Protein AF-A0A482XKY0-F1 (afdb_monomer_lite)

Organism: Laodelphax striatellus (NCBI:txid195883)

Structure (mmCIF, N/CA/C/O backbone):
data_AF-A0A482XKY0-F1
#
_entry.id   AF-A0A482XKY0-F1
#
loop_
_atom_site.group_PDB
_atom_site.id
_atom_site.type_symbol
_atom_site.label_atom_id
_atom_site.label_alt_id
_atom_site.label_comp_id
_atom_site.label_asym_id
_atom_site.label_entity_id
_atom_site.label_seq_id
_atom_site.pdbx_PDB_ins_code
_atom_site.Cartn_x
_atom_site.Cartn_y
_atom_site.Cartn_z
_atom_site.occupancy
_atom_site.B_iso_or_equiv
_atom_site.auth_seq_id
_atom_site.auth_comp_id
_atom_site.auth_asym_id
_atom_site.auth_atom_id
_atom_site.pdbx_PDB_model_num
ATOM 1 N N . MET A 1 1 ? 32.741 45.354 54.053 1.00 36.16 1 MET A N 1
ATOM 2 C CA . MET A 1 1 ? 33.625 44.926 52.949 1.00 36.16 1 MET A CA 1
ATOM 3 C C . MET A 1 1 ? 32.928 43.804 52.200 1.00 36.16 1 MET A C 1
ATOM 5 O O . MET A 1 1 ? 32.565 42.808 52.807 1.00 36.16 1 MET A O 1
ATOM 9 N N . THR A 1 2 ? 32.626 44.046 50.930 1.00 40.84 2 THR A N 1
ATOM 10 C CA . THR A 1 2 ? 32.004 43.121 49.973 1.00 40.84 2 THR A CA 1
ATOM 11 C C . THR A 1 2 ? 32.995 42.042 49.537 1.00 40.84 2 THR A C 1
ATOM 13 O O . THR A 1 2 ? 34.179 42.343 49.490 1.00 40.84 2 THR A O 1
ATOM 16 N N . LEU A 1 3 ? 32.517 40.832 49.207 1.00 33.84 3 LEU A N 1
ATOM 17 C CA . LEU A 1 3 ? 33.072 39.835 48.259 1.00 33.84 3 LEU A CA 1
ATOM 18 C C . LEU A 1 3 ? 32.292 38.520 48.463 1.00 33.84 3 LEU A C 1
ATOM 20 O O . LEU A 1 3 ? 32.048 38.133 49.595 1.00 33.84 3 LEU A O 1
ATOM 24 N N . SER A 1 4 ? 31.937 37.696 47.487 1.00 33.69 4 SER A N 1
ATOM 25 C CA . SER A 1 4 ? 31.664 37.809 46.055 1.00 33.69 4 SER A CA 1
ATOM 26 C C . SER A 1 4 ? 31.072 36.434 45.712 1.00 33.69 4 SER A C 1
ATOM 28 O O . SER A 1 4 ? 31.709 35.412 45.975 1.00 33.69 4 SER A O 1
ATOM 30 N N . ALA A 1 5 ? 29.836 36.372 45.214 1.00 41.84 5 ALA A N 1
ATOM 31 C CA . ALA A 1 5 ? 29.208 35.111 44.825 1.00 41.84 5 ALA A CA 1
ATOM 32 C C . ALA A 1 5 ? 29.815 34.619 43.501 1.00 41.84 5 ALA A C 1
ATOM 34 O O . ALA A 1 5 ? 29.628 35.229 42.448 1.00 41.84 5 ALA A O 1
ATOM 35 N N . ASN A 1 6 ? 30.541 33.503 43.558 1.00 43.78 6 ASN A N 1
ATOM 36 C CA . ASN A 1 6 ? 31.179 32.876 42.404 1.00 43.78 6 ASN A CA 1
ATOM 37 C C . ASN A 1 6 ? 30.146 32.074 41.587 1.00 43.78 6 ASN A C 1
ATOM 39 O O . ASN A 1 6 ? 29.979 30.866 41.752 1.00 43.78 6 ASN A O 1
ATOM 43 N N . ASN A 1 7 ? 29.430 32.758 40.693 1.00 49.19 7 ASN A N 1
ATOM 44 C CA . ASN A 1 7 ? 28.608 32.125 39.664 1.00 49.19 7 ASN A CA 1
ATOM 45 C C . ASN A 1 7 ? 29.503 31.648 38.512 1.00 49.19 7 ASN A C 1
ATOM 47 O O . ASN A 1 7 ? 29.725 32.375 37.543 1.00 49.19 7 ASN A O 1
ATOM 51 N N . ASN A 1 8 ? 29.969 30.399 38.576 1.00 53.00 8 ASN A N 1
ATOM 52 C CA . ASN A 1 8 ? 30.581 29.713 37.434 1.00 53.00 8 ASN A CA 1
ATOM 53 C C . ASN A 1 8 ? 29.508 29.326 36.401 1.00 53.00 8 ASN A C 1
ATOM 55 O O . ASN A 1 8 ? 29.212 28.156 36.164 1.00 53.00 8 ASN A O 1
ATOM 59 N N . GLY A 1 9 ? 28.904 30.336 35.776 1.00 49.84 9 GLY A N 1
ATOM 60 C CA . GLY A 1 9 ? 28.129 30.170 34.559 1.00 49.84 9 GLY A CA 1
ATOM 61 C C . GLY A 1 9 ? 29.090 29.943 33.400 1.00 49.84 9 GLY A C 1
ATOM 62 O O . GLY A 1 9 ? 29.890 30.818 33.077 1.00 49.84 9 GLY A O 1
ATOM 63 N N . ILE A 1 10 ? 29.025 28.774 32.764 1.00 55.25 10 ILE A N 1
ATOM 64 C CA . ILE A 1 10 ? 29.758 28.484 31.526 1.00 55.25 10 ILE A CA 1
ATOM 65 C C . ILE A 1 10 ? 29.325 29.523 30.482 1.00 55.25 10 ILE A C 1
ATOM 67 O O . ILE A 1 10 ? 28.236 29.446 29.910 1.00 55.25 10 ILE A O 1
ATOM 71 N N . THR A 1 11 ? 30.152 30.545 30.264 1.00 64.12 11 THR A N 1
ATOM 72 C CA . THR A 1 11 ? 29.823 31.640 29.353 1.00 64.12 11 THR A CA 1
ATOM 73 C C . THR A 1 11 ? 29.939 31.155 27.910 1.00 64.12 11 THR A C 1
ATOM 75 O O . THR A 1 11 ? 31.006 30.822 27.394 1.00 64.12 11 THR A O 1
ATOM 78 N N . PHE A 1 12 ? 28.800 31.095 27.222 1.00 67.44 12 PHE A N 1
ATOM 79 C CA . PHE A 1 12 ? 28.745 30.710 25.818 1.00 67.44 12 PHE A CA 1
ATOM 80 C C . PHE A 1 12 ? 29.335 31.819 24.937 1.00 67.44 12 PHE A C 1
ATOM 82 O O . PHE A 1 12 ? 28.688 32.832 24.650 1.00 67.44 12 PHE A O 1
ATOM 89 N N . ASN A 1 13 ? 30.578 31.637 24.487 1.00 82.38 13 ASN A N 1
ATOM 90 C CA . ASN A 1 13 ? 31.255 32.613 23.639 1.00 82.38 13 ASN A CA 1
ATOM 91 C C . ASN A 1 13 ? 30.683 32.593 22.206 1.00 82.38 13 ASN A C 1
ATOM 93 O O . ASN A 1 13 ? 31.153 31.878 21.316 1.00 82.38 13 ASN A O 1
ATOM 97 N N . LYS A 1 14 ? 29.665 33.431 21.975 1.00 83.38 14 LYS A N 1
ATOM 98 C CA . LYS A 1 14 ? 28.969 33.591 20.685 1.00 83.38 14 LYS A CA 1
ATOM 99 C C . LYS A 1 14 ? 29.917 33.926 19.527 1.00 83.38 14 LYS A C 1
ATOM 101 O O . LYS A 1 14 ? 29.652 33.518 18.397 1.00 83.38 14 LYS A O 1
ATOM 106 N N . LYS A 1 15 ? 31.015 34.651 19.784 1.00 85.56 15 LYS A N 1
ATOM 107 C CA . LYS A 1 15 ? 32.005 35.012 18.752 1.00 85.56 15 LYS A CA 1
ATOM 108 C C . LYS A 1 15 ? 32.776 33.777 18.286 1.00 85.56 15 LYS A C 1
ATOM 110 O O . LYS A 1 15 ? 32.901 33.560 17.083 1.00 85.56 15 LYS A O 1
ATOM 115 N N . LYS A 1 16 ? 33.205 32.928 19.227 1.00 87.81 16 LYS A N 1
ATOM 116 C CA . LYS A 1 16 ? 33.882 31.658 18.923 1.00 87.81 16 LYS A CA 1
ATOM 117 C C . LYS A 1 16 ? 32.973 30.716 18.128 1.00 87.81 16 LYS A C 1
ATOM 119 O O . LYS A 1 16 ? 33.407 30.172 17.119 1.00 87.81 16 LYS A O 1
ATOM 124 N N . LEU A 1 17 ? 31.698 30.600 18.511 1.00 86.94 17 LEU A N 1
ATOM 125 C CA . LEU A 1 17 ? 30.722 29.792 17.770 1.00 86.94 17 LEU A CA 1
ATOM 126 C C . LEU A 1 17 ? 30.516 30.302 16.340 1.00 86.94 17 LEU A C 1
ATOM 128 O O . LEU A 1 17 ? 30.528 29.513 15.401 1.00 86.94 17 LEU A O 1
ATOM 132 N N . ARG A 1 18 ? 30.335 31.617 16.159 1.00 89.31 18 ARG A N 1
ATOM 133 C CA . ARG A 1 18 ? 30.177 32.204 14.821 1.00 89.31 18 ARG A CA 1
ATOM 134 C C . ARG A 1 18 ? 31.390 31.922 13.946 1.00 89.31 18 ARG A C 1
ATOM 136 O O . ARG A 1 18 ? 31.210 31.580 12.782 1.00 89.31 18 ARG A O 1
ATOM 143 N N . LYS A 1 19 ? 32.600 32.004 14.505 1.00 93.50 19 LYS A N 1
ATOM 144 C CA . LYS A 1 19 ? 33.834 31.676 13.785 1.00 93.50 19 LYS A CA 1
ATOM 145 C C . LYS A 1 19 ? 33.830 30.217 13.306 1.00 93.50 19 LYS A C 1
ATOM 147 O O . LYS A 1 19 ? 33.946 29.989 12.107 1.00 93.50 19 LYS A O 1
ATOM 152 N N . ILE A 1 20 ? 33.533 29.268 14.198 1.00 92.50 20 ILE A N 1
ATOM 153 C CA . ILE A 1 20 ? 33.424 27.830 13.875 1.00 92.50 20 ILE A CA 1
ATOM 154 C C . ILE A 1 20 ? 32.337 27.562 12.820 1.00 92.50 20 ILE A C 1
ATOM 156 O O . ILE A 1 20 ? 32.537 26.791 11.881 1.00 92.50 20 ILE A O 1
ATOM 160 N N . LEU A 1 21 ? 31.175 28.210 12.938 1.00 93.00 21 LEU A N 1
ATOM 161 C CA . LEU A 1 21 ? 30.076 28.041 11.984 1.00 93.00 21 LEU A CA 1
ATOM 162 C C . LEU A 1 21 ? 30.439 28.592 10.596 1.00 93.00 21 LEU A C 1
ATOM 164 O O . LEU A 1 21 ? 30.074 28.015 9.579 1.00 93.00 21 LEU A O 1
ATOM 168 N N . THR A 1 22 ? 31.195 29.689 10.547 1.00 93.81 22 THR A N 1
ATOM 169 C CA . THR A 1 22 ? 31.645 30.289 9.283 1.00 93.81 22 THR A CA 1
ATOM 170 C C . THR A 1 22 ? 32.724 29.433 8.618 1.00 93.81 22 THR A C 1
ATOM 172 O O . THR A 1 22 ? 32.699 29.241 7.404 1.00 93.81 22 THR A O 1
ATOM 175 N N . GLU A 1 23 ? 33.653 28.887 9.405 1.00 93.44 23 GLU A N 1
ATOM 176 C CA . GLU A 1 23 ? 34.697 27.970 8.934 1.00 93.44 23 GLU A CA 1
ATOM 177 C C . GLU A 1 23 ? 34.096 26.662 8.400 1.00 93.44 23 GLU A C 1
ATOM 179 O O . GLU A 1 23 ? 34.414 26.247 7.286 1.00 93.44 23 GLU A O 1
ATOM 184 N N . SER A 1 24 ? 33.153 26.063 9.132 1.00 90.88 24 SER A N 1
ATOM 185 C CA . SER A 1 24 ? 32.437 24.860 8.681 1.00 90.88 24 SER A CA 1
ATOM 186 C C . SER A 1 24 ? 31.575 25.113 7.441 1.00 90.88 24 SER A C 1
ATOM 188 O O . SER A 1 24 ? 31.589 24.300 6.519 1.00 90.88 24 SER A O 1
ATOM 190 N N . TYR A 1 25 ? 30.887 26.255 7.351 1.00 93.12 25 TYR A N 1
ATOM 191 C CA . TYR A 1 25 ? 30.120 26.622 6.156 1.00 93.12 25 TYR A CA 1
ATOM 192 C C . TYR A 1 25 ? 31.010 26.788 4.917 1.00 93.12 25 TYR A C 1
ATOM 194 O O . TYR A 1 25 ? 30.668 26.310 3.833 1.00 93.12 25 TYR A O 1
ATOM 202 N N . ARG A 1 26 ? 32.180 27.420 5.078 1.00 91.06 26 ARG A N 1
ATOM 203 C CA . ARG A 1 26 ? 33.183 27.541 4.009 1.00 91.06 26 ARG A CA 1
ATOM 204 C C . ARG A 1 26 ? 33.703 26.178 3.562 1.00 91.06 26 ARG A C 1
ATOM 206 O O . ARG A 1 26 ? 33.821 25.945 2.363 1.00 91.06 26 ARG A O 1
ATOM 213 N N . PHE A 1 27 ? 33.972 25.280 4.506 1.00 91.75 27 PHE A N 1
ATOM 214 C CA . PHE A 1 27 ? 34.412 23.918 4.215 1.00 91.75 27 PHE A CA 1
ATOM 215 C C . PHE A 1 27 ? 33.363 23.127 3.420 1.00 91.75 27 PHE A C 1
ATOM 217 O O . PHE A 1 27 ? 33.687 22.569 2.374 1.00 91.75 27 PHE A O 1
ATOM 224 N N . VAL A 1 28 ? 32.098 23.141 3.855 1.00 86.88 28 VAL A N 1
ATOM 225 C CA . VAL A 1 28 ? 31.000 22.446 3.159 1.00 86.88 28 VAL A CA 1
ATOM 226 C C . VAL A 1 28 ? 30.739 23.046 1.775 1.00 86.88 28 VAL A C 1
ATOM 228 O O . VAL A 1 28 ? 30.608 22.297 0.814 1.00 86.88 28 VAL A O 1
ATOM 231 N N . SER A 1 29 ? 30.747 24.376 1.641 1.00 81.81 29 SER A N 1
ATOM 232 C CA . SER A 1 29 ? 30.582 25.041 0.336 1.00 81.81 29 SER A CA 1
ATOM 233 C C . SER A 1 29 ? 31.716 24.706 -0.636 1.00 81.81 29 SER A C 1
ATOM 235 O O . SER A 1 29 ? 31.503 24.625 -1.841 1.00 81.81 29 SER A O 1
ATOM 237 N N . ASN A 1 30 ? 32.942 24.525 -0.136 1.00 83.94 30 ASN A N 1
ATOM 238 C CA . ASN A 1 30 ? 34.053 24.069 -0.966 1.00 83.94 30 ASN A CA 1
ATOM 239 C C . ASN A 1 30 ? 33.900 22.590 -1.338 1.00 83.94 30 ASN A C 1
ATOM 241 O O . ASN A 1 30 ? 34.118 22.251 -2.494 1.00 83.94 30 ASN A O 1
ATOM 245 N N . LEU A 1 31 ? 33.468 21.728 -0.412 1.00 83.50 31 LEU A N 1
ATOM 246 C CA . LEU A 1 31 ? 33.152 20.328 -0.714 1.00 83.50 31 LEU A CA 1
ATOM 247 C C . LEU A 1 31 ? 32.068 20.200 -1.783 1.00 83.50 31 LEU A C 1
ATOM 249 O O . LEU A 1 31 ? 32.214 19.381 -2.676 1.00 83.50 31 LEU A O 1
ATOM 253 N N . GLU A 1 32 ? 31.030 21.031 -1.747 1.00 74.19 32 GLU A N 1
ATOM 254 C CA . GLU A 1 32 ? 29.959 21.045 -2.749 1.00 74.19 32 GLU A CA 1
ATOM 255 C C . GLU A 1 32 ? 30.468 21.365 -4.166 1.00 74.19 32 GLU A C 1
ATOM 257 O O . GLU A 1 32 ? 29.912 20.878 -5.142 1.00 74.19 32 GLU A O 1
ATOM 262 N N . LYS A 1 33 ? 31.581 22.101 -4.300 1.00 75.31 33 LYS A N 1
ATOM 263 C CA . LYS A 1 33 ? 32.229 22.346 -5.602 1.00 75.31 33 LYS A CA 1
ATOM 264 C C . LYS A 1 33 ? 32.991 21.132 -6.137 1.00 75.31 33 LYS A C 1
ATOM 266 O O . LYS A 1 33 ? 33.122 20.987 -7.347 1.00 75.31 33 LYS A O 1
ATOM 271 N N . TYR A 1 34 ? 33.528 20.289 -5.254 1.00 77.62 34 TYR A N 1
ATOM 272 C CA . TYR A 1 34 ? 34.274 19.080 -5.634 1.00 77.62 34 TYR A CA 1
ATOM 273 C C . TYR A 1 34 ? 33.374 17.839 -5.703 1.00 77.62 34 TYR A C 1
ATOM 275 O O . TYR A 1 34 ? 33.640 16.904 -6.458 1.00 77.62 34 TYR A O 1
ATOM 283 N N . CYS A 1 35 ? 32.283 17.837 -4.944 1.00 73.44 35 CYS A N 1
ATOM 284 C CA . CYS A 1 35 ? 31.227 16.848 -4.996 1.00 73.44 35 CYS A CA 1
ATOM 285 C C . CYS A 1 35 ? 30.172 17.314 -5.998 1.00 73.44 35 CYS A C 1
ATOM 287 O O . CYS A 1 35 ? 29.208 17.975 -5.628 1.00 73.44 35 CYS A O 1
ATOM 289 N N . ASN A 1 36 ? 30.322 16.919 -7.265 1.00 66.75 36 ASN A N 1
ATOM 290 C CA . ASN A 1 36 ? 29.227 16.994 -8.230 1.00 66.75 36 ASN A CA 1
ATOM 291 C C . ASN A 1 36 ? 28.117 16.038 -7.781 1.00 66.75 36 ASN A C 1
ATOM 293 O O . ASN A 1 36 ? 28.071 14.876 -8.194 1.00 66.75 36 ASN A O 1
ATOM 297 N N . PHE A 1 37 ? 27.243 16.510 -6.892 1.00 61.47 37 PHE A N 1
ATOM 298 C CA . PHE A 1 37 ? 26.006 15.818 -6.589 1.00 61.47 37 PHE A CA 1
ATOM 299 C C . PHE A 1 37 ? 25.232 15.736 -7.902 1.00 61.47 37 PHE A C 1
ATOM 301 O O . PHE A 1 37 ? 24.967 16.777 -8.504 1.00 61.47 37 PHE A O 1
ATOM 308 N N . PRO A 1 38 ? 24.917 14.531 -8.404 1.00 58.41 38 PRO A N 1
ATOM 309 C CA . PRO A 1 38 ? 24.092 14.423 -9.586 1.00 58.41 38 PRO A CA 1
ATOM 310 C C . PRO A 1 38 ? 22.778 15.119 -9.258 1.00 58.41 38 PRO A C 1
ATOM 312 O O . PRO A 1 38 ? 22.065 14.701 -8.339 1.00 58.41 38 PRO A O 1
ATOM 315 N N . ASP A 1 39 ? 22.507 16.203 -9.985 1.00 54.34 39 ASP A N 1
ATOM 316 C CA . ASP A 1 39 ? 21.227 16.889 -9.948 1.00 54.34 39 ASP A CA 1
ATOM 317 C C . ASP A 1 39 ? 20.160 15.804 -10.020 1.00 54.34 39 ASP A C 1
ATOM 319 O O . ASP A 1 39 ? 20.278 14.886 -10.839 1.00 54.34 39 ASP A O 1
ATOM 323 N N . GLN A 1 40 ? 19.184 15.821 -9.110 1.00 50.59 40 GLN A N 1
ATOM 324 C CA . GLN A 1 40 ? 18.130 14.815 -9.121 1.00 50.59 40 GLN A CA 1
ATOM 325 C C . GLN A 1 40 ? 17.377 14.939 -10.444 1.00 50.59 40 GLN A C 1
ATOM 327 O O . GLN A 1 40 ? 16.421 15.704 -10.568 1.00 50.59 40 GLN A O 1
ATOM 332 N N . VAL A 1 41 ? 17.826 14.169 -11.435 1.00 41.72 41 VAL A N 1
ATOM 333 C CA . VAL A 1 41 ? 17.189 13.993 -12.726 1.00 41.72 41 VAL A CA 1
ATOM 334 C C . VAL A 1 41 ? 15.833 13.393 -12.411 1.00 41.72 41 VAL A C 1
ATOM 336 O O 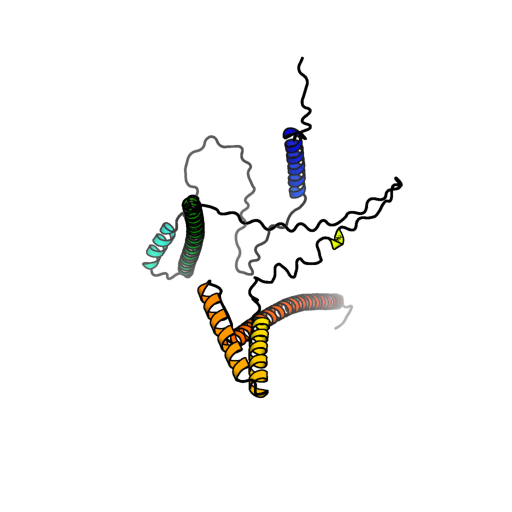. VAL A 1 41 ? 15.699 12.192 -12.159 1.00 41.72 41 VAL A O 1
ATOM 339 N N . GLN A 1 42 ? 14.815 14.250 -12.384 1.00 39.00 42 GLN A N 1
ATOM 340 C CA . GLN A 1 42 ? 13.439 13.812 -12.510 1.00 39.00 42 GLN A CA 1
ATOM 341 C C . GLN A 1 42 ? 13.379 13.031 -13.816 1.00 39.00 42 GLN A C 1
ATOM 343 O O . GLN A 1 42 ? 13.533 13.571 -14.907 1.00 39.00 42 GLN A O 1
ATOM 348 N N . THR A 1 43 ? 13.298 11.716 -13.669 1.00 35.47 43 THR A N 1
ATOM 349 C CA . THR A 1 43 ? 13.314 10.769 -14.767 1.00 35.47 43 THR A CA 1
ATOM 350 C C . THR A 1 43 ? 11.993 10.913 -15.510 1.00 35.47 43 THR A C 1
ATOM 352 O O . THR A 1 43 ? 10.973 10.392 -15.062 1.00 35.47 43 THR A O 1
ATOM 355 N N . GLU A 1 44 ? 11.997 11.627 -16.630 1.00 36.16 44 GLU A N 1
ATOM 356 C CA . GLU A 1 44 ? 10.930 11.530 -17.620 1.00 36.16 44 GLU A CA 1
ATOM 357 C C . GLU A 1 44 ? 11.394 10.597 -18.742 1.00 36.16 44 GLU A C 1
ATOM 359 O O . GLU A 1 44 ? 12.486 10.724 -19.293 1.00 36.16 44 GLU A O 1
ATOM 364 N N . VAL A 1 45 ? 10.569 9.586 -19.003 1.00 30.22 45 VAL A N 1
ATOM 365 C CA . VAL A 1 45 ? 10.745 8.594 -20.059 1.00 30.22 45 VAL A CA 1
ATOM 366 C C . VAL A 1 45 ? 10.003 9.095 -21.298 1.00 30.22 45 VAL A C 1
ATOM 368 O O . VAL A 1 45 ? 8.781 9.197 -21.227 1.00 30.22 45 VAL A O 1
ATOM 371 N N . SER A 1 46 ? 10.778 9.312 -22.374 1.00 31.91 46 SER A N 1
ATOM 372 C CA . SER A 1 46 ? 10.482 9.159 -23.820 1.00 31.91 46 SER A CA 1
ATOM 373 C C . SER A 1 46 ? 9.351 9.994 -24.440 1.00 31.91 46 SER A C 1
ATOM 375 O O . SER A 1 46 ? 8.301 10.173 -23.841 1.00 31.91 46 SER A O 1
ATOM 377 N N . ASP A 1 47 ? 9.397 10.440 -25.691 1.00 37.59 47 ASP A N 1
ATOM 378 C CA . ASP A 1 47 ? 10.403 10.637 -26.749 1.00 37.59 47 ASP A CA 1
ATOM 379 C C . ASP A 1 47 ? 9.707 11.587 -27.757 1.00 37.59 47 ASP A C 1
ATOM 381 O O . ASP A 1 47 ? 8.480 11.710 -27.714 1.00 37.59 47 ASP A O 1
ATOM 385 N N . ASP A 1 48 ? 10.485 12.221 -28.634 1.00 30.94 48 ASP A N 1
ATOM 386 C CA . ASP A 1 48 ? 10.107 12.800 -29.942 1.00 30.94 48 ASP A CA 1
ATOM 387 C C . ASP A 1 48 ? 10.484 14.281 -30.147 1.00 30.94 48 ASP A C 1
ATOM 389 O O . ASP A 1 48 ? 9.780 15.219 -29.776 1.00 30.94 48 ASP A O 1
ATOM 393 N N . GLU A 1 49 ? 11.604 14.401 -30.868 1.00 33.19 49 GLU A N 1
ATOM 394 C CA . GLU A 1 49 ? 11.977 15.442 -31.836 1.00 33.19 49 GLU A CA 1
ATOM 395 C C . GLU A 1 49 ? 12.629 16.744 -31.333 1.00 33.19 49 GLU A C 1
ATOM 397 O O . GLU A 1 49 ? 11.987 17.714 -30.950 1.00 33.19 49 GLU A O 1
ATOM 402 N N . ARG A 1 50 ? 13.972 16.709 -31.379 1.00 40.25 50 ARG A N 1
ATOM 403 C CA . ARG A 1 50 ? 14.854 17.510 -32.261 1.00 40.25 50 ARG A CA 1
ATOM 404 C C . ARG A 1 50 ? 14.587 19.032 -32.348 1.00 40.25 50 ARG A C 1
ATOM 406 O O . ARG A 1 50 ? 13.521 19.458 -32.759 1.00 40.25 50 ARG A O 1
ATOM 413 N N . GLU A 1 51 ? 15.678 19.781 -32.114 1.00 35.12 51 GLU A N 1
ATOM 414 C CA . GLU A 1 51 ? 15.886 21.247 -32.222 1.00 35.12 51 GLU A CA 1
ATOM 415 C C . GLU A 1 51 ? 15.391 22.059 -31.006 1.00 35.12 51 GLU A C 1
ATOM 417 O O . GLU A 1 51 ? 14.247 21.973 -30.600 1.00 35.12 51 GLU A O 1
ATOM 422 N N . GLU A 1 52 ? 16.189 22.842 -30.279 1.00 30.28 52 GLU A N 1
ATOM 423 C CA . GLU A 1 52 ? 17.402 23.585 -30.606 1.00 30.28 52 GLU A CA 1
ATOM 424 C C . GLU A 1 52 ? 18.336 23.644 -29.384 1.00 30.28 52 GLU A C 1
ATOM 426 O O . GLU A 1 52 ? 17.912 23.822 -28.239 1.00 30.28 52 GLU A O 1
ATOM 431 N N . ARG A 1 53 ? 19.645 23.572 -29.636 1.00 42.03 53 ARG A N 1
ATOM 432 C CA . ARG A 1 53 ? 20.669 24.022 -28.693 1.00 42.03 53 ARG A CA 1
ATOM 433 C C . ARG A 1 53 ? 20.541 25.538 -28.535 1.00 42.03 53 ARG A C 1
ATOM 435 O O . ARG A 1 53 ? 20.873 26.252 -29.475 1.00 42.03 53 ARG A O 1
ATOM 442 N N . LYS A 1 54 ? 20.185 26.046 -27.352 1.00 31.42 54 LYS A N 1
ATOM 443 C CA . LYS A 1 54 ? 20.595 27.398 -26.942 1.00 31.42 54 LYS A CA 1
ATOM 444 C C . LYS A 1 54 ? 21.163 27.393 -25.531 1.00 31.42 54 LYS A C 1
ATOM 446 O O . LYS A 1 54 ? 20.496 27.095 -24.547 1.00 31.42 54 LYS A O 1
ATOM 451 N N . VAL A 1 55 ? 22.454 27.693 -25.524 1.00 36.44 55 VAL A N 1
ATOM 452 C CA . VAL A 1 55 ? 23.346 28.000 -24.415 1.00 36.44 55 VAL A CA 1
ATOM 453 C C . VAL A 1 55 ? 22.737 29.105 -23.550 1.00 36.44 55 VAL A C 1
ATOM 455 O O . VAL A 1 55 ? 22.387 30.155 -24.078 1.00 36.44 55 VAL A O 1
ATOM 458 N N . HIS A 1 56 ? 22.697 28.917 -22.231 1.00 28.98 56 HIS A N 1
ATOM 459 C CA . HIS A 1 56 ? 22.786 30.046 -21.307 1.00 28.98 56 HIS A CA 1
ATOM 460 C C . HIS A 1 56 ? 23.867 29.770 -20.268 1.00 28.98 56 HIS A C 1
ATOM 462 O O . HIS A 1 56 ? 23.690 29.025 -19.311 1.00 28.98 56 HIS A O 1
ATOM 468 N N . LYS A 1 57 ? 25.014 30.381 -20.561 1.00 32.66 57 LYS A N 1
ATOM 469 C CA . LYS A 1 57 ? 26.115 30.702 -19.665 1.00 32.66 57 LYS A CA 1
ATOM 470 C C . LYS A 1 57 ? 25.577 31.646 -18.583 1.00 32.66 57 LYS A C 1
ATOM 472 O O . LYS A 1 57 ? 24.871 32.599 -18.908 1.00 32.66 57 LYS A O 1
ATOM 477 N N . GLU A 1 58 ? 25.861 31.342 -17.323 1.00 33.81 58 GLU A N 1
ATOM 478 C CA . GLU A 1 58 ? 25.587 32.231 -16.196 1.00 33.81 58 GLU A CA 1
ATOM 479 C C . GLU A 1 58 ? 26.453 33.491 -16.321 1.00 33.81 58 GLU A C 1
ATOM 481 O O . GLU A 1 58 ? 27.677 33.394 -16.413 1.00 33.81 58 GLU A O 1
ATOM 486 N N . GLU A 1 59 ? 25.823 34.666 -16.324 1.00 32.41 59 GLU A N 1
ATOM 487 C CA . GLU A 1 59 ? 26.508 35.944 -16.136 1.00 32.41 59 GLU A CA 1
ATOM 488 C C . GLU A 1 59 ? 26.229 36.469 -14.728 1.00 32.41 59 GLU A C 1
ATOM 490 O O . GLU A 1 59 ? 25.090 36.633 -14.282 1.00 32.41 59 GLU A O 1
ATOM 495 N N . THR A 1 60 ? 27.331 36.675 -14.019 1.00 34.12 60 THR A N 1
ATOM 496 C CA . THR A 1 60 ? 27.443 37.216 -12.673 1.00 34.12 60 THR A CA 1
ATOM 497 C C . THR A 1 60 ? 26.976 38.667 -12.584 1.00 34.12 60 THR A C 1
ATOM 499 O O . THR A 1 60 ? 27.187 39.484 -13.473 1.00 34.12 60 THR A O 1
ATOM 502 N N . LEU A 1 61 ? 26.381 38.976 -11.435 1.00 36.88 61 LEU A N 1
ATOM 503 C CA . LEU A 1 61 ? 25.791 40.247 -11.022 1.00 36.88 61 LEU A CA 1
ATOM 504 C C . LEU A 1 61 ? 26.821 41.384 -10.861 1.00 36.88 61 LEU A C 1
ATOM 506 O O . LEU A 1 61 ? 27.156 41.708 -9.731 1.00 36.88 61 LEU A O 1
ATOM 510 N N . HIS A 1 62 ? 27.289 42.019 -11.935 1.00 38.31 62 HIS A N 1
ATOM 511 C CA . HIS A 1 62 ? 27.975 43.321 -11.857 1.00 38.31 62 HIS A CA 1
ATOM 512 C C . HIS A 1 62 ? 27.701 44.166 -13.107 1.00 38.31 62 HIS A C 1
ATOM 514 O O . HIS A 1 62 ? 28.610 44.427 -13.875 1.00 38.31 62 HIS A O 1
ATOM 520 N N . ASP A 1 63 ? 26.447 44.564 -13.329 1.00 34.66 63 ASP A N 1
ATOM 521 C CA . ASP A 1 63 ? 26.153 45.848 -13.983 1.00 34.66 63 ASP A CA 1
ATOM 522 C C . ASP A 1 63 ? 24.650 46.139 -13.905 1.00 34.66 63 ASP A C 1
ATOM 524 O O . ASP A 1 63 ? 23.821 45.536 -14.588 1.00 34.66 63 ASP A O 1
ATOM 528 N N . LYS A 1 64 ? 24.261 47.026 -12.993 1.00 41.19 64 LYS A N 1
ATOM 529 C CA . LYS A 1 64 ? 22.896 47.553 -12.904 1.00 41.19 64 LYS A CA 1
ATOM 530 C C . LYS A 1 64 ? 22.984 49.057 -12.757 1.00 41.19 64 LYS A C 1
ATOM 532 O O . LYS A 1 64 ? 22.720 49.570 -11.678 1.00 41.19 64 LYS A O 1
ATOM 537 N N . GLN A 1 65 ? 23.335 49.743 -13.834 1.00 42.72 65 GLN A N 1
ATOM 538 C CA . GLN A 1 65 ? 23.045 51.159 -14.014 1.00 42.72 65 GLN A CA 1
ATOM 539 C C . GLN A 1 65 ? 23.046 51.466 -15.519 1.00 42.72 65 GLN A C 1
ATOM 541 O O . GLN A 1 65 ? 24.022 51.227 -16.214 1.00 42.72 65 GLN A O 1
ATOM 546 N N . ASN A 1 66 ? 21.911 51.988 -15.991 1.00 46.66 66 ASN A N 1
ATOM 547 C CA . ASN A 1 66 ? 21.662 52.593 -17.306 1.00 46.66 66 ASN A CA 1
ATOM 548 C C . ASN A 1 66 ? 21.517 51.664 -18.530 1.00 46.66 66 ASN A C 1
ATOM 550 O O . ASN A 1 66 ? 22.487 51.367 -19.219 1.00 46.66 66 ASN A O 1
ATOM 554 N N . LYS A 1 67 ? 20.259 51.318 -18.871 1.00 35.91 67 LYS A N 1
ATOM 555 C CA . LYS A 1 67 ? 19.702 51.285 -20.250 1.00 35.91 67 LYS A CA 1
ATOM 556 C C . LYS A 1 67 ? 18.172 51.049 -20.233 1.00 35.91 67 LYS A C 1
ATOM 558 O O . LYS A 1 67 ? 17.675 50.428 -19.293 1.00 35.91 67 LYS A O 1
ATOM 563 N N . PRO A 1 68 ? 17.420 51.590 -21.214 1.00 35.00 68 PRO A N 1
ATOM 564 C CA . PRO A 1 68 ? 15.976 51.802 -21.120 1.00 35.00 68 PRO A CA 1
ATOM 565 C C . PRO A 1 68 ? 15.127 50.551 -21.398 1.00 35.00 68 PRO A C 1
ATOM 567 O O . PRO A 1 68 ? 15.527 49.620 -22.092 1.00 35.00 68 PRO A O 1
ATOM 570 N N . ILE A 1 69 ? 13.915 50.589 -20.840 1.00 45.75 69 ILE A N 1
ATOM 571 C CA . ILE A 1 69 ? 12.773 49.691 -21.051 1.00 45.75 69 ILE A CA 1
ATOM 572 C C . ILE A 1 69 ? 12.487 49.508 -22.547 1.00 45.75 69 ILE A C 1
ATOM 574 O O . ILE A 1 69 ? 12.066 50.483 -23.150 1.00 45.75 69 ILE A O 1
ATOM 578 N N . VAL A 1 70 ? 12.601 48.285 -23.092 1.00 39.09 70 VAL A N 1
ATOM 579 C CA . VAL A 1 70 ? 11.599 47.663 -23.993 1.00 39.09 70 VAL A CA 1
ATOM 580 C C . VAL A 1 70 ? 11.744 46.123 -23.978 1.00 39.09 70 VAL A C 1
ATOM 582 O O . VAL A 1 70 ? 12.834 45.579 -24.108 1.00 39.09 70 VAL A O 1
ATOM 585 N N . ASP A 1 71 ? 10.610 45.444 -23.792 1.00 45.53 71 ASP A N 1
ATOM 586 C CA . ASP A 1 71 ? 10.280 44.041 -24.104 1.00 45.53 71 ASP A CA 1
ATOM 587 C C . ASP A 1 71 ? 11.247 42.889 -23.763 1.00 45.53 71 ASP A C 1
ATOM 589 O O . ASP A 1 71 ? 11.916 42.295 -24.607 1.00 45.53 71 ASP A O 1
ATOM 593 N N . VAL A 1 72 ? 11.112 42.386 -22.531 1.00 37.31 72 VAL A N 1
ATOM 594 C CA . VAL A 1 72 ? 11.352 40.967 -22.228 1.00 37.31 72 VAL A CA 1
ATOM 595 C C . VAL A 1 72 ? 10.023 40.321 -21.842 1.00 37.31 72 VAL A C 1
ATOM 597 O O . VAL A 1 72 ? 9.632 40.287 -20.678 1.00 37.31 72 VAL A O 1
ATOM 600 N N . LYS A 1 73 ? 9.310 39.833 -22.865 1.00 42.34 73 LYS A N 1
ATOM 601 C CA . LYS A 1 73 ? 8.315 38.742 -22.843 1.00 42.34 73 LYS A CA 1
ATOM 602 C C . LYS A 1 73 ? 7.666 38.488 -21.469 1.00 42.34 73 LYS A C 1
ATOM 604 O O . LYS A 1 73 ? 8.161 37.703 -20.654 1.00 42.34 73 LYS A O 1
ATOM 609 N N . LYS A 1 74 ? 6.485 39.080 -21.246 1.00 46.97 74 LYS A N 1
ATOM 610 C CA . LYS A 1 74 ? 5.573 38.744 -20.136 1.00 46.97 74 LYS A CA 1
ATOM 611 C C . LYS A 1 74 ? 5.362 37.223 -20.059 1.00 46.97 74 LYS A C 1
ATOM 613 O O . LYS A 1 74 ? 4.566 36.640 -20.795 1.00 46.97 74 LYS A O 1
ATOM 618 N N . ARG A 1 75 ? 6.052 36.560 -19.126 1.00 49.75 75 ARG A N 1
ATOM 619 C CA . ARG A 1 75 ? 5.664 35.235 -18.619 1.00 49.75 75 ARG A CA 1
ATOM 620 C C . ARG A 1 75 ? 4.258 35.394 -18.037 1.00 49.75 75 ARG A C 1
ATOM 622 O O . ARG A 1 75 ? 4.129 36.023 -16.998 1.00 49.75 75 ARG A O 1
ATOM 629 N N . LEU A 1 76 ? 3.235 34.880 -18.718 1.00 44.97 76 LEU A N 1
ATOM 630 C CA . LEU A 1 76 ? 1.821 34.974 -18.317 1.00 44.97 76 LEU A CA 1
ATOM 631 C C . LEU A 1 76 ? 1.632 34.610 -16.831 1.00 44.97 76 LEU A C 1
ATOM 633 O O . LEU A 1 76 ? 2.001 33.499 -16.419 1.00 44.97 76 LEU A O 1
ATOM 637 N N . ARG A 1 77 ? 1.094 35.549 -16.044 1.00 60.69 77 ARG A N 1
ATOM 638 C CA . ARG A 1 77 ? 0.884 35.469 -14.591 1.00 60.69 77 ARG A CA 1
ATOM 639 C C . ARG A 1 77 ? -0.617 35.562 -14.309 1.00 60.69 77 ARG A C 1
ATOM 641 O O . ARG A 1 77 ? -1.178 36.640 -14.328 1.00 60.69 77 ARG A O 1
ATOM 648 N N . GLY A 1 78 ? -1.241 34.450 -13.930 1.00 64.31 78 GLY A N 1
ATOM 649 C CA . GLY A 1 78 ? -2.578 34.462 -13.324 1.00 64.31 78 GLY A CA 1
ATOM 650 C C . GLY A 1 78 ? -3.454 33.297 -13.770 1.00 64.31 78 GLY A C 1
ATOM 651 O O . GLY A 1 78 ? -3.435 32.905 -14.935 1.00 64.31 78 GLY A O 1
ATOM 652 N N . LEU A 1 79 ? -4.221 32.735 -12.832 1.00 72.12 79 LEU A N 1
ATOM 653 C CA . LEU A 1 79 ? -5.274 31.753 -13.124 1.00 72.12 79 LEU A CA 1
ATOM 654 C C . LEU A 1 79 ? -6.295 32.335 -14.116 1.00 72.12 79 LEU A C 1
ATOM 656 O O . LEU A 1 79 ? -6.677 31.664 -15.071 1.00 72.12 79 LEU A O 1
ATOM 660 N N . GLU A 1 80 ? -6.658 33.601 -13.920 1.00 77.69 80 GLU A N 1
ATOM 661 C CA . GLU A 1 80 ? -7.622 34.352 -14.730 1.00 77.69 80 GLU A CA 1
ATOM 662 C C . GLU A 1 80 ? -7.156 34.539 -16.177 1.00 77.69 80 GLU A C 1
ATOM 664 O O . GLU A 1 80 ? -7.928 34.313 -17.104 1.00 77.69 80 GLU A O 1
ATOM 669 N N . GLU A 1 81 ? -5.871 34.834 -16.397 1.00 83.38 81 GLU A N 1
ATOM 670 C CA . GLU A 1 81 ? -5.307 34.969 -17.747 1.00 83.38 81 GLU A CA 1
ATOM 671 C C . GLU A 1 81 ? -5.410 33.660 -18.550 1.00 83.38 81 GLU A C 1
ATOM 673 O O . GLU A 1 81 ? -5.670 33.668 -19.754 1.00 83.38 81 GLU A O 1
ATOM 678 N N . ILE A 1 82 ? -5.218 32.511 -17.890 1.00 82.81 82 ILE A N 1
ATOM 679 C CA . ILE A 1 82 ? -5.350 31.190 -18.523 1.00 82.81 82 ILE A CA 1
ATOM 680 C C . ILE A 1 82 ? -6.820 30.893 -18.839 1.00 82.81 82 ILE A C 1
ATOM 682 O O . ILE A 1 82 ? -7.115 30.309 -19.884 1.00 82.81 82 ILE A O 1
ATOM 686 N N . GLU A 1 83 ? -7.744 31.291 -17.963 1.00 84.62 83 GLU A N 1
ATOM 687 C CA . GLU A 1 83 ? -9.180 31.129 -18.193 1.00 84.62 83 GLU A CA 1
ATOM 688 C C . GLU A 1 83 ? -9.690 32.011 -19.332 1.00 84.62 83 GLU A C 1
ATOM 690 O O . GLU A 1 83 ? -10.433 31.514 -20.179 1.00 84.62 83 GLU A O 1
ATOM 695 N N . MET A 1 84 ? -9.253 33.270 -19.410 1.00 85.38 84 MET A N 1
ATOM 696 C CA . MET A 1 84 ? -9.599 34.185 -20.503 1.00 85.38 84 MET A CA 1
ATOM 697 C C . MET A 1 84 ? -9.137 33.636 -21.854 1.00 85.38 84 MET A C 1
ATOM 699 O O . MET A 1 84 ? -9.945 33.473 -22.768 1.00 85.38 84 MET A O 1
ATOM 703 N N . LYS A 1 85 ? -7.881 33.187 -21.944 1.00 85.12 85 LYS A N 1
ATOM 704 C CA . LYS A 1 85 ? -7.352 32.551 -23.162 1.00 85.12 85 LYS A CA 1
ATOM 705 C C . LYS A 1 85 ? -8.101 31.278 -23.539 1.00 85.12 85 LYS A C 1
ATOM 707 O O . LYS A 1 85 ? -8.307 30.991 -24.716 1.00 85.12 85 LYS A O 1
ATOM 712 N N . LEU A 1 86 ? -8.541 30.493 -22.554 1.00 86.06 86 LEU A N 1
ATOM 713 C CA . LEU A 1 86 ? -9.344 29.305 -22.826 1.00 86.06 86 LEU A CA 1
ATOM 714 C C . LEU A 1 86 ? -10.748 29.663 -23.342 1.00 86.06 86 LEU A C 1
ATOM 716 O O . LEU A 1 86 ? -11.273 28.927 -24.181 1.00 86.06 86 LEU A O 1
ATOM 720 N N . LYS A 1 87 ? -11.343 30.767 -22.867 1.00 85.94 87 LYS A N 1
ATOM 721 C CA . LYS A 1 87 ? -12.625 31.297 -23.362 1.00 85.94 87 LYS A CA 1
ATOM 722 C C . LYS A 1 87 ? -12.495 31.794 -24.805 1.00 85.94 87 LYS A C 1
ATOM 724 O O . LYS A 1 87 ? -13.294 31.381 -25.640 1.00 85.94 87 LYS A O 1
ATOM 729 N N . GLU A 1 88 ? -11.442 32.542 -25.126 1.00 85.75 88 GLU A N 1
ATOM 730 C CA . GLU A 1 88 ? -11.141 33.004 -26.493 1.00 85.75 88 GLU A CA 1
ATOM 731 C C . GLU A 1 88 ? -10.982 31.835 -27.483 1.00 85.75 88 GLU A C 1
ATOM 733 O O . GLU A 1 88 ? -11.529 31.846 -28.585 1.00 85.75 88 GLU A O 1
ATOM 738 N N . ILE A 1 89 ? -10.286 30.769 -27.074 1.00 84.06 89 ILE A N 1
ATOM 739 C CA . ILE A 1 89 ? -10.064 29.562 -27.894 1.00 84.06 89 ILE A CA 1
ATOM 740 C C . ILE A 1 89 ? -11.316 28.667 -27.960 1.00 84.06 89 ILE A C 1
ATOM 742 O O . ILE A 1 89 ? -11.416 27.767 -28.798 1.00 84.06 89 ILE A O 1
ATOM 746 N N . LYS A 1 90 ? -12.299 28.857 -27.072 1.00 79.00 90 LYS A N 1
ATOM 747 C CA . LYS A 1 90 ? -13.551 28.089 -27.107 1.00 79.00 90 LYS A CA 1
ATOM 748 C C . LYS A 1 90 ? -14.445 28.513 -28.279 1.00 79.00 90 LYS A C 1
ATOM 750 O O . LYS A 1 90 ? -15.164 27.654 -28.776 1.00 79.00 90 LYS A O 1
ATOM 755 N N . GLY A 1 91 ? -14.350 29.765 -28.737 1.00 73.12 91 GLY A N 1
ATOM 756 C CA . GLY A 1 91 ? -15.129 30.300 -29.864 1.00 73.12 91 GLY A CA 1
ATOM 757 C C . GLY A 1 91 ? -14.530 30.058 -31.256 1.00 73.12 91 GLY A C 1
ATOM 758 O O . GLY A 1 91 ? -15.236 30.184 -32.250 1.00 73.12 91 GLY A O 1
ATOM 759 N N . LYS A 1 92 ? -13.248 29.680 -31.356 1.00 78.81 92 LYS A N 1
ATOM 760 C CA . LYS A 1 92 ? -12.563 29.452 -32.642 1.00 78.81 92 LYS A CA 1
ATOM 761 C C . LYS A 1 92 ? -12.587 27.963 -33.017 1.00 78.81 92 LYS A C 1
ATOM 763 O O . LYS A 1 92 ? -12.234 27.112 -32.196 1.00 78.81 92 LYS A O 1
ATOM 768 N N . LYS A 1 93 ? -12.987 27.628 -34.254 1.00 75.88 93 LYS A N 1
ATOM 769 C CA . LYS A 1 93 ? -12.899 26.253 -34.790 1.00 75.88 93 LYS A CA 1
ATOM 770 C C . LYS A 1 93 ? -11.426 25.911 -35.039 1.00 75.88 93 LYS A C 1
ATOM 772 O O . LYS A 1 93 ? -10.823 26.435 -35.968 1.00 75.88 93 LYS A O 1
ATOM 777 N N . LEU A 1 94 ? -10.854 25.049 -34.200 1.00 79.81 94 LEU A N 1
ATOM 778 C CA . LEU A 1 94 ? -9.452 24.632 -34.300 1.00 79.81 94 LEU A CA 1
ATOM 779 C C . LEU A 1 94 ? -9.328 23.535 -35.360 1.00 79.81 94 LEU A C 1
ATOM 781 O O . LEU A 1 94 ? -9.762 22.409 -35.119 1.00 79.81 94 LEU A O 1
ATOM 785 N N . LYS A 1 95 ? -8.778 23.880 -36.526 1.00 77.69 95 LYS A N 1
ATOM 786 C CA . LYS A 1 95 ? -8.522 22.936 -37.627 1.00 77.69 95 LYS A CA 1
ATOM 787 C C . LYS A 1 95 ? -7.142 22.281 -37.496 1.00 77.69 95 LYS A C 1
ATOM 789 O O . LYS A 1 95 ? -6.991 21.105 -37.813 1.00 77.69 95 LYS A O 1
ATOM 794 N N . ASP A 1 96 ? -6.179 23.003 -36.924 1.00 86.94 96 ASP A N 1
ATOM 795 C CA . ASP A 1 96 ? -4.795 22.550 -36.818 1.00 86.94 96 ASP A CA 1
ATOM 796 C C . ASP A 1 96 ? -4.529 21.722 -35.555 1.00 86.94 96 ASP A C 1
ATOM 798 O O . ASP A 1 96 ? -4.929 22.057 -34.434 1.00 86.94 96 ASP A O 1
ATOM 802 N N . ILE A 1 97 ? -3.748 20.649 -35.717 1.00 84.38 97 ILE A N 1
ATOM 803 C CA . ILE A 1 97 ? -3.326 19.757 -34.623 1.00 84.38 97 ILE A CA 1
ATOM 804 C C . ILE A 1 97 ? -2.553 20.535 -33.540 1.00 84.38 97 ILE A C 1
ATOM 806 O O . ILE A 1 97 ? -2.681 20.242 -32.344 1.00 84.38 97 ILE A O 1
ATOM 810 N N . LYS A 1 98 ? -1.781 21.557 -33.944 1.00 86.19 98 LYS A N 1
ATOM 811 C CA . LYS A 1 98 ? -1.022 22.441 -33.043 1.00 86.19 98 LYS A CA 1
ATOM 812 C C . LYS A 1 98 ? -1.949 23.214 -32.098 1.00 86.19 98 LYS A C 1
ATOM 814 O O . LYS A 1 98 ? -1.699 23.239 -30.891 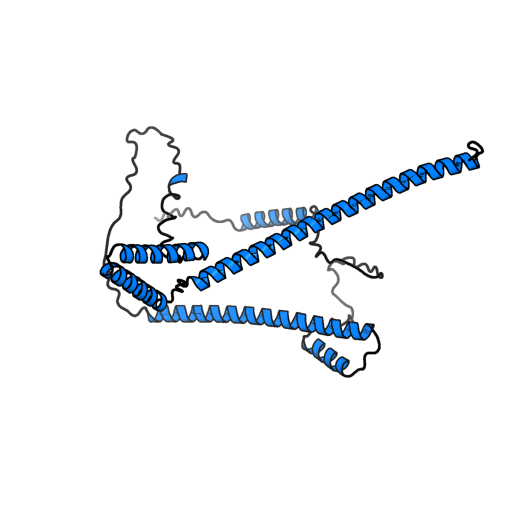1.00 86.19 98 LYS A O 1
ATOM 819 N N . ASP A 1 99 ? -3.065 23.726 -32.601 1.00 83.62 99 ASP A N 1
ATOM 820 C CA . ASP A 1 99 ? -4.043 24.484 -31.818 1.00 83.62 99 ASP A CA 1
ATOM 821 C C . ASP A 1 99 ? -4.831 23.601 -30.847 1.00 83.62 99 ASP A C 1
ATOM 823 O O . ASP A 1 99 ? -5.075 23.966 -29.689 1.00 83.62 99 ASP A O 1
ATOM 827 N N . ILE A 1 100 ? -5.178 22.385 -31.279 1.00 83.69 100 ILE A N 1
ATOM 828 C CA . ILE A 1 100 ? -5.804 21.378 -30.413 1.00 83.69 100 ILE A CA 1
ATOM 829 C C . ILE A 1 100 ? -4.857 21.022 -29.258 1.00 83.69 100 ILE A C 1
ATOM 831 O O . ILE A 1 100 ? -5.285 20.949 -28.098 1.00 83.69 100 ILE A O 1
ATOM 835 N N . ARG A 1 101 ? -3.562 20.835 -29.548 1.00 86.62 101 ARG A N 1
ATOM 836 C CA . ARG A 1 101 ? -2.527 20.566 -28.538 1.00 86.62 101 ARG A CA 1
ATOM 837 C C . ARG A 1 101 ? -2.353 21.758 -27.592 1.00 86.62 101 ARG A C 1
ATOM 839 O O . ARG A 1 101 ? -2.321 21.567 -26.377 1.00 86.62 101 ARG A O 1
ATOM 846 N N . TYR A 1 102 ? -2.342 22.981 -28.116 1.00 86.38 102 TYR A N 1
ATOM 847 C CA . TYR A 1 102 ? -2.255 24.208 -27.324 1.00 86.38 102 TYR A CA 1
ATOM 848 C C . TYR A 1 102 ? -3.435 24.362 -26.350 1.00 86.38 102 TYR A C 1
ATOM 850 O O . TYR A 1 102 ? -3.228 24.572 -25.151 1.00 86.38 102 TYR A O 1
ATOM 858 N N . LYS A 1 103 ? -4.675 24.134 -26.809 1.00 86.81 103 LYS A N 1
ATOM 859 C CA . LYS A 1 103 ? -5.875 24.125 -25.951 1.00 86.81 103 LYS A CA 1
ATOM 860 C C . LYS A 1 103 ? -5.793 23.058 -24.859 1.00 86.81 103 LYS A C 1
ATOM 862 O O . LYS A 1 103 ? -6.159 23.326 -23.713 1.00 86.81 103 LYS A O 1
ATOM 867 N N . LYS A 1 104 ? -5.318 21.849 -25.188 1.00 87.88 104 LYS A N 1
ATOM 868 C CA . LYS A 1 104 ? -5.106 20.776 -24.199 1.00 87.88 104 LYS A CA 1
ATOM 869 C C . LYS A 1 104 ? -4.077 21.198 -23.143 1.00 87.88 104 LYS A C 1
ATOM 871 O O . LYS A 1 104 ? -4.358 21.051 -21.956 1.00 87.88 104 LYS A O 1
ATOM 876 N N . ASN A 1 105 ? -2.965 21.810 -23.548 1.00 87.12 105 ASN A N 1
ATOM 877 C CA . ASN A 1 105 ? -1.916 22.294 -22.642 1.00 87.12 105 ASN A CA 1
ATOM 878 C C . ASN A 1 105 ? -2.384 23.444 -21.731 1.00 87.12 105 ASN A C 1
ATOM 880 O O . ASN A 1 105 ? -2.050 23.485 -20.547 1.00 87.12 105 ASN A O 1
ATOM 884 N N . LEU A 1 106 ? -3.209 24.360 -22.241 1.00 86.94 106 LEU A N 1
ATOM 885 C CA . LEU A 1 106 ? -3.841 25.404 -21.426 1.00 86.94 106 LEU A CA 1
ATOM 886 C C . LEU A 1 106 ? -4.786 24.809 -20.374 1.00 86.94 106 LEU A C 1
ATOM 888 O O . LEU A 1 106 ? -4.733 25.200 -19.208 1.00 86.94 106 LEU A O 1
ATOM 892 N N . LYS A 1 107 ? -5.601 23.811 -20.749 1.00 88.06 107 LYS A N 1
ATOM 893 C CA . LYS A 1 107 ? -6.491 23.105 -19.810 1.00 88.06 107 LYS A CA 1
ATOM 894 C C . LYS A 1 107 ? -5.719 22.356 -18.725 1.00 88.06 107 LYS A C 1
ATOM 896 O O . LYS A 1 107 ? -6.092 22.425 -17.554 1.00 88.06 107 LYS A O 1
ATOM 901 N N . THR A 1 108 ? -4.650 21.642 -19.080 1.00 89.69 108 THR A N 1
ATOM 902 C CA . THR A 1 108 ? -3.831 20.921 -18.091 1.00 89.69 108 THR A CA 1
ATOM 903 C C . THR A 1 108 ? -3.148 21.893 -17.134 1.00 89.69 108 THR A C 1
ATOM 905 O O . THR A 1 108 ? -3.156 21.663 -15.922 1.00 89.69 108 THR A O 1
ATOM 908 N N . ARG A 1 109 ? -2.639 23.022 -17.644 1.00 86.38 109 ARG A N 1
ATOM 909 C CA . ARG A 1 109 ? -2.038 24.084 -16.829 1.00 86.38 109 ARG A CA 1
ATOM 910 C C . ARG A 1 109 ? -3.051 24.734 -15.883 1.00 86.38 109 ARG A C 1
ATOM 912 O O . ARG A 1 109 ? -2.730 24.900 -14.706 1.00 86.38 109 ARG A O 1
ATOM 919 N N . LEU A 1 110 ? -4.271 25.015 -16.350 1.00 88.69 110 LEU A N 1
ATOM 920 C CA . LEU A 1 110 ? -5.363 25.531 -15.516 1.00 88.69 110 LEU A CA 1
ATOM 921 C C . LEU A 1 110 ? -5.692 24.566 -14.372 1.00 88.69 110 LEU A C 1
ATOM 923 O O . LEU A 1 110 ? -5.705 24.953 -13.205 1.00 88.69 110 LEU A O 1
ATOM 927 N N . ASN A 1 111 ? -5.881 23.285 -14.691 1.00 87.00 111 ASN A N 1
ATOM 928 C CA . ASN A 1 111 ? -6.191 22.258 -13.697 1.00 87.00 111 ASN A CA 1
ATOM 929 C C . ASN A 1 111 ? -5.057 22.078 -12.678 1.00 87.00 111 ASN A C 1
ATOM 931 O O . ASN A 1 111 ? -5.320 21.891 -11.489 1.00 87.00 111 ASN A O 1
ATOM 935 N N . LYS A 1 112 ? -3.792 22.161 -13.112 1.00 88.88 112 LYS A N 1
ATOM 936 C CA . LYS A 1 112 ? -2.628 22.116 -12.216 1.00 88.88 112 LYS A CA 1
ATOM 937 C C . LYS A 1 112 ? -2.629 23.307 -11.257 1.00 88.88 112 LYS A C 1
ATOM 939 O O . LYS A 1 112 ? -2.455 23.107 -10.057 1.00 88.88 112 LYS A O 1
ATOM 944 N N . GLN A 1 113 ? -2.881 24.519 -11.750 1.00 85.00 113 GLN A N 1
ATOM 945 C CA . GLN A 1 113 ? -2.943 25.703 -10.891 1.00 85.00 113 GLN A CA 1
ATOM 946 C C . GLN A 1 113 ? -4.138 25.668 -9.925 1.00 85.00 113 GLN A C 1
ATOM 948 O O . GLN A 1 113 ? -3.944 25.948 -8.744 1.00 85.00 113 GLN A O 1
ATOM 953 N N . LYS A 1 114 ? -5.329 25.230 -10.362 1.00 86.31 114 LYS A N 1
ATOM 954 C CA . LYS A 1 114 ? -6.500 25.049 -9.480 1.00 86.31 114 LYS A CA 1
ATOM 955 C C . LYS A 1 114 ? -6.225 24.055 -8.350 1.00 86.31 114 LYS A C 1
ATOM 957 O O . LYS A 1 114 ? -6.545 24.334 -7.199 1.00 86.31 114 LYS A O 1
ATOM 962 N N . LYS A 1 115 ? -5.560 22.932 -8.646 1.00 87.50 115 LYS A N 1
ATOM 963 C CA . LYS A 1 115 ? -5.150 21.949 -7.626 1.00 87.50 115 LYS A CA 1
ATOM 964 C C . LYS A 1 115 ? -4.167 22.535 -6.613 1.00 87.50 115 LYS A C 1
ATOM 966 O O . LYS A 1 115 ? -4.316 22.304 -5.417 1.00 87.50 115 LYS A O 1
ATOM 971 N N . VAL A 1 116 ? -3.180 23.303 -7.077 1.00 86.75 116 VAL A N 1
ATOM 972 C CA . VAL A 1 116 ? -2.209 23.965 -6.190 1.00 86.75 116 VAL A CA 1
ATOM 973 C C . VAL A 1 116 ? -2.894 25.015 -5.311 1.00 86.75 116 VAL A C 1
ATOM 975 O O . VAL A 1 116 ? -2.609 25.075 -4.117 1.00 86.75 116 VAL A O 1
ATOM 978 N N . ALA A 1 117 ? -3.815 25.808 -5.866 1.00 86.12 117 ALA A N 1
ATOM 979 C CA . ALA A 1 117 ? -4.589 26.791 -5.109 1.00 86.12 117 ALA A CA 1
ATOM 980 C C . ALA A 1 117 ? -5.472 26.121 -4.042 1.00 86.12 117 ALA A C 1
ATOM 982 O O . ALA A 1 117 ? -5.405 26.500 -2.875 1.00 86.12 117 ALA A O 1
ATOM 983 N N . ALA A 1 118 ? -6.207 25.064 -4.403 1.00 88.12 118 ALA A N 1
ATOM 984 C CA . ALA A 1 118 ? -7.031 24.297 -3.468 1.00 88.12 118 ALA A CA 1
ATOM 985 C C . ALA A 1 118 ? -6.201 23.669 -2.334 1.00 88.12 118 ALA A C 1
ATOM 987 O O . ALA A 1 118 ? -6.592 23.727 -1.172 1.00 88.12 118 ALA A O 1
ATOM 988 N N . PHE A 1 119 ? -5.020 23.125 -2.648 1.00 88.62 119 PHE A N 1
ATOM 989 C CA . PHE A 1 119 ? -4.116 22.568 -1.639 1.00 88.62 119 PHE A CA 1
ATOM 990 C C . PHE A 1 119 ? -3.587 23.632 -0.665 1.00 88.62 119 PHE A C 1
ATOM 992 O O . PHE A 1 119 ? -3.471 23.373 0.533 1.00 88.62 119 PHE A O 1
ATOM 999 N N . LYS A 1 120 ? -3.278 24.840 -1.155 1.00 87.38 120 LYS A N 1
ATOM 1000 C CA . LYS A 1 120 ? -2.872 25.962 -0.296 1.00 87.38 120 LYS A CA 1
ATOM 1001 C C . LYS A 1 120 ? -4.013 26.393 0.632 1.00 87.38 120 LYS A C 1
ATOM 1003 O O . LYS A 1 120 ? -3.778 26.516 1.829 1.00 87.38 120 LYS A O 1
ATOM 1008 N N . GLN A 1 121 ? -5.232 26.523 0.106 1.00 84.69 121 GLN A N 1
ATOM 1009 C CA . GLN A 1 121 ? -6.430 26.866 0.886 1.00 84.69 121 GLN A CA 1
ATOM 1010 C C . GLN A 1 121 ? -6.750 25.807 1.962 1.00 84.69 121 GLN A C 1
ATOM 1012 O O . GLN A 1 121 ? -6.978 26.141 3.123 1.00 84.69 121 GLN A O 1
ATOM 1017 N N . ASP A 1 122 ? -6.679 24.512 1.635 1.00 90.19 122 ASP A N 1
ATOM 1018 C CA . ASP A 1 122 ? -6.855 23.420 2.611 1.00 90.19 122 ASP A CA 1
ATOM 1019 C C . ASP A 1 122 ? -5.782 23.450 3.719 1.00 90.19 122 ASP A C 1
ATOM 1021 O O . ASP A 1 122 ? -6.066 23.227 4.898 1.00 90.19 122 ASP A O 1
ATOM 1025 N N . LYS A 1 123 ? -4.534 23.785 3.373 1.00 91.62 123 LYS A N 1
ATOM 1026 C CA . LYS A 1 123 ? -3.456 23.940 4.359 1.00 91.62 123 LYS A CA 1
ATOM 1027 C C . LYS A 1 123 ? -3.691 25.140 5.284 1.00 91.62 123 LYS A C 1
ATOM 1029 O O . LYS A 1 123 ? -3.441 25.017 6.484 1.00 91.62 123 LYS A O 1
ATOM 1034 N N . GLU A 1 124 ? -4.158 26.267 4.751 1.00 89.56 124 GLU A N 1
ATOM 1035 C CA . GLU A 1 124 ? -4.452 27.490 5.512 1.00 89.56 124 GLU A CA 1
ATOM 1036 C C . GLU A 1 124 ? -5.629 27.273 6.474 1.00 89.56 124 GLU A C 1
ATOM 1038 O O . GLU A 1 124 ? -5.500 27.482 7.680 1.00 89.56 124 GLU A O 1
ATOM 1043 N N . THR A 1 125 ? -6.739 26.720 5.979 1.00 89.25 125 THR A N 1
ATOM 1044 C CA . THR A 1 125 ? -7.928 26.411 6.792 1.00 89.25 125 THR A CA 1
ATOM 1045 C C . THR A 1 125 ? -7.628 25.405 7.906 1.00 89.25 125 THR A C 1
ATOM 1047 O O . THR A 1 125 ? -8.096 25.567 9.033 1.00 89.25 125 THR A O 1
ATOM 1050 N N . LYS A 1 126 ? -6.790 24.389 7.653 1.00 91.25 126 LYS A N 1
ATOM 1051 C CA . LYS A 1 126 ? -6.326 23.458 8.699 1.00 91.25 126 LYS A CA 1
ATOM 1052 C C . LYS A 1 126 ? -5.490 24.146 9.775 1.00 91.25 126 LYS A C 1
ATOM 1054 O O . LYS A 1 126 ? -5.595 23.770 10.941 1.00 91.25 126 LYS A O 1
ATOM 1059 N N . LYS A 1 127 ? -4.654 25.123 9.413 1.00 91.25 127 LYS A N 1
ATOM 1060 C CA . LYS A 1 127 ? -3.899 25.916 10.395 1.00 91.25 127 LYS A CA 1
ATOM 1061 C C . LYS A 1 127 ? -4.834 26.795 11.222 1.00 91.25 127 LYS A C 1
ATOM 1063 O O . LYS A 1 127 ? -4.737 26.761 12.442 1.00 91.25 127 LYS A O 1
ATOM 1068 N N . GLN A 1 128 ? -5.764 27.505 10.581 1.00 89.88 128 GLN A N 1
ATOM 1069 C CA . GLN A 1 128 ? -6.742 28.360 11.263 1.00 89.88 128 GLN A CA 1
ATOM 1070 C C . GLN A 1 128 ? -7.608 27.559 12.244 1.00 89.88 128 GLN A C 1
ATOM 1072 O O . GLN A 1 128 ? -7.720 27.940 13.405 1.00 89.88 128 GLN A O 1
ATOM 1077 N N . LYS A 1 129 ? -8.120 26.388 11.834 1.00 91.19 129 LYS A N 1
ATOM 1078 C CA . LYS A 1 129 ? -8.881 25.489 12.721 1.00 91.19 129 LYS A CA 1
ATOM 1079 C C . LYS A 1 129 ? -8.077 25.053 13.947 1.00 91.19 129 LYS A C 1
ATOM 1081 O O . LYS A 1 129 ? -8.603 25.090 15.051 1.00 91.19 129 LYS A O 1
ATOM 1086 N N . LYS A 1 130 ? -6.797 24.700 13.776 1.00 90.12 130 LYS A N 1
ATOM 1087 C CA . LYS A 1 130 ? -5.910 24.339 14.897 1.00 90.12 130 LYS A CA 1
ATOM 1088 C C . LYS A 1 130 ? -5.640 25.509 15.844 1.00 90.12 130 LYS A C 1
ATOM 1090 O O . LYS A 1 130 ? -5.513 25.293 17.045 1.00 90.12 130 LYS A O 1
ATOM 1095 N N . MET A 1 131 ? -5.521 26.729 15.318 1.00 89.94 131 MET A N 1
ATOM 1096 C CA . MET A 1 131 ? -5.327 27.925 16.142 1.00 89.94 131 MET A CA 1
ATOM 1097 C C . MET A 1 131 ? -6.586 28.253 16.948 1.00 89.94 131 MET A C 1
ATOM 1099 O O . MET A 1 131 ? -6.477 28.457 18.153 1.00 89.94 131 MET A O 1
ATOM 1103 N N . LEU A 1 132 ? -7.763 28.189 16.317 1.00 91.00 132 LEU A N 1
ATOM 1104 C CA . LEU A 1 132 ? -9.055 28.377 16.982 1.00 91.00 132 LEU A CA 1
ATOM 1105 C C . LEU A 1 132 ? -9.297 27.308 18.062 1.00 91.00 132 LEU A C 1
ATOM 1107 O O . LEU A 1 132 ? -9.718 27.622 19.166 1.00 91.00 132 LEU A O 1
ATOM 1111 N N . GLU A 1 133 ? -8.988 26.041 17.777 1.00 89.12 133 GLU A N 1
ATOM 1112 C CA . GLU A 1 133 ? -9.095 24.943 18.749 1.00 89.12 133 GLU A CA 1
ATOM 1113 C C . GLU A 1 133 ? -8.152 25.148 19.945 1.00 89.12 133 GLU A C 1
ATOM 1115 O O . GLU A 1 133 ? -8.523 24.895 21.090 1.00 89.12 133 GLU A O 1
ATOM 1120 N N . LYS A 1 134 ? -6.941 25.665 19.701 1.00 88.50 134 LYS A N 1
ATOM 1121 C CA . LYS A 1 134 ? -5.986 26.009 20.761 1.00 88.50 134 LYS A CA 1
ATOM 1122 C C . LYS A 1 134 ? -6.454 27.205 21.597 1.00 88.50 134 LYS A C 1
ATOM 1124 O O . LYS A 1 134 ? -6.222 27.186 22.800 1.00 88.50 134 LYS A O 1
ATOM 1129 N N . GLN A 1 135 ? -7.088 28.209 20.987 1.00 86.88 135 GLN A N 1
ATOM 1130 C CA . GLN A 1 135 ? -7.695 29.345 21.695 1.00 86.88 135 GLN A CA 1
ATOM 1131 C C . GLN A 1 135 ? -8.866 28.882 22.565 1.00 86.88 135 GLN A C 1
ATOM 1133 O O . GLN A 1 135 ? -8.803 29.053 23.775 1.00 86.88 135 GLN A O 1
ATOM 1138 N N . LYS A 1 136 ? -9.820 28.132 22.000 1.00 88.31 136 LYS A N 1
ATOM 1139 C CA . LYS A 1 136 ? -10.944 27.547 22.754 1.00 88.31 136 LYS A CA 1
ATOM 1140 C C . LYS A 1 136 ? -10.491 26.668 23.918 1.00 88.31 136 LYS A C 1
ATOM 1142 O O . LYS A 1 136 ? -11.099 26.674 24.981 1.00 88.31 136 LYS A O 1
ATOM 1147 N N . ARG A 1 137 ? -9.406 25.903 23.742 1.00 83.62 137 ARG A N 1
ATOM 1148 C CA . ARG A 1 137 ? -8.837 25.087 24.823 1.00 83.62 137 ARG A CA 1
ATOM 1149 C C . ARG A 1 137 ? -8.211 25.938 25.930 1.00 83.62 137 ARG A C 1
ATOM 1151 O O . ARG A 1 137 ? -8.275 25.522 27.078 1.00 83.62 137 ARG A O 1
ATOM 1158 N N . LYS A 1 138 ? -7.599 27.079 25.595 1.00 83.00 138 LYS A N 1
ATOM 1159 C CA . LYS A 1 138 ? -7.063 28.031 26.579 1.00 83.00 138 LYS A CA 1
ATOM 1160 C C . LYS A 1 138 ? -8.185 28.745 27.333 1.00 83.00 138 LYS A C 1
ATOM 1162 O O . LYS A 1 138 ? -8.151 28.739 28.550 1.00 83.00 138 LYS A O 1
ATOM 1167 N N . GLU A 1 139 ? -9.207 29.228 26.631 1.00 80.44 139 GLU A N 1
ATOM 1168 C CA . GLU A 1 139 ? -10.401 29.845 27.233 1.00 80.44 139 GLU A CA 1
ATOM 1169 C C . GLU A 1 139 ? -11.132 28.865 28.173 1.00 80.44 139 GLU A C 1
ATOM 1171 O O . GLU A 1 139 ? -11.555 29.229 29.263 1.00 80.44 139 GLU A O 1
ATOM 1176 N N . ALA A 1 140 ? -11.216 27.579 27.809 1.00 78.94 140 ALA A N 1
ATOM 1177 C CA . ALA A 1 140 ? -11.791 26.541 28.671 1.00 78.94 140 ALA A CA 1
ATOM 1178 C C . ALA A 1 140 ? -10.911 26.148 29.879 1.00 78.94 140 ALA A C 1
ATOM 1180 O O . ALA A 1 140 ? -11.409 25.507 30.804 1.00 78.94 140 ALA A O 1
ATOM 1181 N N . LEU A 1 141 ? -9.611 26.462 29.849 1.00 73.06 141 LEU A N 1
ATOM 1182 C CA . LEU A 1 141 ? -8.690 26.290 30.980 1.00 73.06 141 LEU A CA 1
ATOM 1183 C C . LEU A 1 141 ? -8.769 27.495 31.926 1.00 73.06 141 LEU A C 1
ATOM 1185 O O . LEU A 1 141 ? -8.825 27.296 33.131 1.00 73.06 141 LEU A O 1
ATOM 1189 N N . GLU A 1 142 ? -8.863 28.705 31.378 1.00 68.50 142 GLU A N 1
ATOM 1190 C CA . GLU A 1 142 ? -9.020 29.957 32.131 1.00 68.50 142 GLU A CA 1
ATOM 1191 C C . GLU A 1 142 ? -10.376 30.011 32.859 1.00 68.50 142 GLU A C 1
ATOM 1193 O O . GLU A 1 142 ? -10.435 30.309 34.046 1.00 68.50 142 GLU A O 1
ATOM 1198 N N . ASN A 1 143 ? -11.454 29.534 32.224 1.00 62.41 143 ASN A N 1
ATOM 1199 C CA . ASN A 1 143 ? -12.767 29.380 32.871 1.00 62.41 143 ASN A CA 1
ATOM 1200 C C . ASN A 1 143 ? -12.829 28.266 33.942 1.00 62.41 143 ASN A C 1
ATOM 1202 O O . ASN A 1 143 ? -13.870 28.089 34.573 1.00 62.41 143 ASN A O 1
ATOM 1206 N N . LYS A 1 144 ? -11.756 27.484 34.144 1.00 59.75 144 LYS A N 1
ATOM 1207 C CA . LYS A 1 144 ? -11.667 26.442 35.185 1.00 59.75 144 LYS A CA 1
ATOM 1208 C C . LYS A 1 144 ? -10.818 26.839 36.395 1.00 59.75 144 LYS A C 1
ATOM 1210 O O . LYS A 1 144 ? -10.781 26.072 37.352 1.00 59.75 144 LYS A O 1
ATOM 1215 N N . GLU A 1 145 ? -10.191 28.014 36.401 1.00 50.41 145 GLU A N 1
ATOM 1216 C CA . GLU A 1 145 ? -9.393 28.503 37.539 1.00 50.41 145 GLU A CA 1
ATOM 1217 C C . GLU A 1 145 ? -10.229 29.194 38.641 1.00 50.41 145 GLU A C 1
ATOM 1219 O O . GLU A 1 145 ? -9.671 29.762 39.572 1.00 50.41 145 GLU A O 1
ATOM 1224 N N . GLY A 1 146 ? -11.565 29.089 38.598 1.00 44.22 146 GLY A N 1
ATOM 1225 C CA . GLY A 1 146 ? -12.478 29.558 39.657 1.00 44.22 146 GLY A CA 1
ATOM 1226 C C . GLY A 1 146 ? -13.084 28.464 40.552 1.00 44.22 146 GLY A C 1
ATOM 1227 O O . GLY A 1 146 ? -14.045 28.740 41.260 1.00 44.22 146 GLY A O 1
ATOM 1228 N N . GLY A 1 147 ? -12.593 27.220 40.495 1.00 39.28 147 GLY A N 1
ATOM 1229 C CA . GLY A 1 147 ? -13.148 26.089 41.251 1.00 39.28 147 GLY A CA 1
ATOM 1230 C C . GLY A 1 147 ? -12.178 25.544 42.297 1.00 39.28 147 GLY A C 1
ATOM 1231 O O . GLY A 1 147 ? -11.134 24.998 41.947 1.00 39.28 147 GLY A O 1
ATOM 1232 N N . GLU A 1 148 ? -12.555 25.700 43.562 1.00 38.59 148 GLU A N 1
ATOM 1233 C CA . GLU A 1 148 ? -11.891 25.262 44.792 1.00 38.59 148 GLU A CA 1
ATOM 1234 C C . GLU A 1 148 ? -11.333 23.824 44.723 1.00 38.59 148 GLU A C 1
ATOM 1236 O O . GLU A 1 148 ? -11.991 22.884 44.272 1.00 38.59 148 GLU A O 1
ATOM 1241 N N . ARG A 1 149 ? -10.075 23.670 45.148 1.00 35.06 149 ARG A N 1
ATOM 1242 C CA . ARG A 1 149 ? -9.271 22.449 45.038 1.00 35.06 149 ARG A CA 1
ATOM 1243 C C . ARG A 1 149 ? -9.085 21.851 46.432 1.00 35.06 149 ARG A C 1
ATOM 1245 O O . ARG A 1 149 ? -8.235 22.312 47.183 1.00 35.06 149 ARG A O 1
ATOM 1252 N N . THR A 1 150 ? -9.855 20.820 46.764 1.00 33.91 150 THR A N 1
ATOM 1253 C CA . THR A 1 150 ? -9.598 19.951 47.920 1.00 33.91 150 THR A CA 1
ATOM 1254 C C . THR A 1 150 ? -8.491 18.955 47.576 1.00 33.91 150 THR A C 1
ATOM 1256 O O . THR A 1 150 ? -8.576 18.200 46.605 1.00 33.91 150 THR A O 1
ATOM 1259 N N . GLU A 1 151 ? -7.410 19.003 48.351 1.00 38.97 151 GLU A N 1
ATOM 1260 C CA . GLU A 1 151 ? -6.282 18.080 48.276 1.00 38.97 151 GLU A CA 1
ATOM 1261 C C . GLU A 1 151 ? -6.524 16.892 49.211 1.00 38.97 151 GLU A C 1
ATOM 1263 O O . GLU A 1 151 ? -6.673 17.074 50.416 1.00 38.97 151 GLU A O 1
ATOM 1268 N N . GLU A 1 152 ? -6.497 15.672 48.674 1.00 35.88 152 GLU A N 1
ATOM 1269 C CA . GLU A 1 152 ? -6.287 14.468 49.476 1.00 35.88 1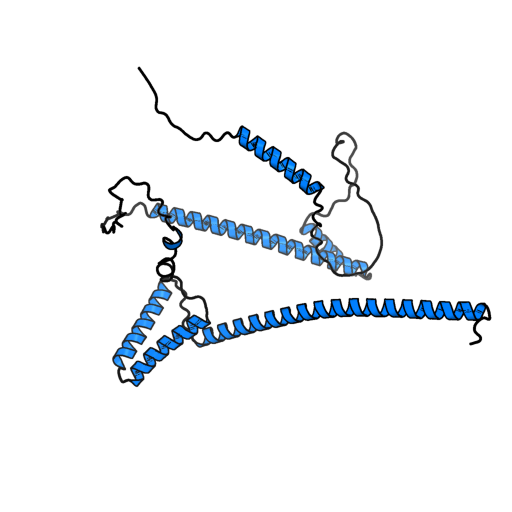52 GLU A CA 1
ATOM 1270 C C . GLU A 1 152 ? -4.977 13.795 49.066 1.00 35.88 152 GLU A C 1
ATOM 1272 O O . GLU A 1 152 ? -4.693 13.515 47.897 1.00 35.88 152 GLU A O 1
ATOM 1277 N N . THR A 1 153 ? -4.155 13.593 50.086 1.00 36.22 153 THR A N 1
ATOM 1278 C CA . THR A 1 153 ? -2.813 13.036 50.069 1.00 36.22 153 THR A CA 1
ATOM 1279 C C . THR A 1 153 ? -2.858 11.510 49.983 1.00 36.22 153 THR A C 1
ATOM 1281 O O . THR A 1 153 ? -3.652 10.846 50.640 1.00 36.22 153 THR A O 1
ATOM 1284 N N . SER A 1 154 ? -1.946 10.910 49.216 1.00 35.50 154 SER A N 1
ATOM 1285 C CA . SER A 1 154 ? -1.524 9.527 49.467 1.00 35.50 154 SER A CA 1
ATOM 1286 C C . SER A 1 154 ? -0.041 9.360 49.133 1.00 35.50 154 SER A C 1
ATOM 1288 O O . SER A 1 154 ? 0.381 9.307 47.979 1.00 35.50 154 SER A O 1
ATOM 1290 N N . ASN A 1 155 ? 0.758 9.325 50.200 1.00 34.34 155 ASN A N 1
ATOM 1291 C CA . ASN A 1 155 ? 2.181 9.012 50.201 1.00 34.34 155 ASN A CA 1
ATOM 1292 C C . ASN A 1 155 ? 2.395 7.524 49.896 1.00 34.34 155 ASN A C 1
ATOM 1294 O O . ASN A 1 155 ? 1.841 6.673 50.590 1.00 34.34 155 ASN A O 1
ATOM 1298 N N . ASN A 1 156 ? 3.255 7.198 48.927 1.00 34.81 156 ASN A N 1
ATOM 1299 C CA . ASN A 1 156 ? 3.957 5.912 48.920 1.00 34.81 156 ASN A CA 1
ATOM 1300 C C . ASN A 1 156 ? 5.246 5.992 48.080 1.00 34.81 156 ASN A C 1
ATOM 1302 O O . ASN A 1 156 ? 5.268 5.662 46.893 1.00 34.81 156 ASN A O 1
ATOM 1306 N N . GLU A 1 157 ? 6.327 6.467 48.699 1.00 41.78 157 GLU A N 1
ATOM 1307 C CA . GLU A 1 157 ? 7.676 6.435 48.129 1.00 41.78 157 GLU A CA 1
ATOM 1308 C C . GLU A 1 157 ? 8.408 5.175 48.612 1.00 41.78 157 GLU A C 1
ATOM 1310 O O . GLU A 1 157 ? 8.825 5.075 49.767 1.00 41.78 157 GLU A O 1
ATOM 1315 N N . GLN A 1 158 ? 8.584 4.194 47.723 1.00 43.62 158 GLN A N 1
ATOM 1316 C CA . GLN A 1 158 ? 9.499 3.079 47.965 1.00 43.62 158 GLN A CA 1
ATOM 1317 C C . GLN A 1 158 ? 10.938 3.565 47.757 1.00 43.62 158 GLN A C 1
ATOM 1319 O O . GLN A 1 158 ? 11.340 3.896 46.643 1.00 43.62 158 GLN A O 1
ATOM 1324 N N . LYS A 1 159 ? 11.705 3.631 48.848 1.00 44.44 159 LYS A N 1
ATOM 1325 C CA . LYS A 1 159 ? 13.134 3.963 48.838 1.00 44.44 159 LYS A CA 1
ATOM 1326 C C . LYS A 1 159 ? 13.948 2.728 48.445 1.00 44.44 159 LYS A C 1
ATOM 1328 O O . LYS A 1 159 ? 14.121 1.820 49.259 1.00 44.44 159 LYS A O 1
ATOM 1333 N N . ASP A 1 160 ? 14.477 2.715 47.226 1.00 48.81 160 ASP A N 1
ATOM 1334 C CA . ASP A 1 160 ? 15.492 1.745 46.809 1.00 48.81 160 ASP A CA 1
ATOM 1335 C C . ASP A 1 160 ? 16.810 2.047 47.548 1.00 48.81 160 ASP A C 1
ATOM 1337 O O . ASP A 1 160 ? 17.398 3.121 47.407 1.00 48.81 160 ASP A O 1
ATOM 1341 N N . LYS A 1 161 ? 17.263 1.114 48.394 1.00 47.94 161 LYS A N 1
ATOM 1342 C CA . LYS A 1 161 ? 18.505 1.248 49.170 1.00 47.94 161 LYS A CA 1
ATOM 1343 C C . LYS A 1 161 ? 19.713 1.024 48.256 1.00 47.94 161 LYS A C 1
ATOM 1345 O O . LYS A 1 161 ? 19.955 -0.094 47.810 1.00 47.94 161 LYS A O 1
ATOM 1350 N N . ILE A 1 162 ? 20.499 2.072 48.020 1.00 59.06 162 ILE A N 1
ATOM 1351 C CA . ILE A 1 162 ? 21.830 1.968 47.409 1.00 59.06 162 ILE A CA 1
ATOM 1352 C C . ILE A 1 162 ? 22.800 1.484 48.499 1.00 59.06 162 ILE A C 1
ATOM 1354 O O . ILE A 1 162 ? 22.952 2.138 49.529 1.00 59.06 162 ILE A O 1
ATOM 1358 N N . ILE A 1 163 ? 23.429 0.325 48.298 1.00 54.16 163 ILE A N 1
ATOM 1359 C CA . ILE A 1 163 ? 24.425 -0.234 49.223 1.00 54.16 163 ILE A CA 1
ATOM 1360 C C . ILE A 1 163 ? 25.756 0.490 48.980 1.00 54.16 163 ILE A C 1
ATOM 1362 O O . ILE A 1 163 ? 26.328 0.390 47.897 1.00 54.16 163 ILE A O 1
ATOM 1366 N N . PHE A 1 164 ? 26.235 1.233 49.979 1.00 54.78 164 PHE A N 1
ATOM 1367 C CA . PHE A 1 164 ? 27.546 1.889 49.971 1.00 54.78 164 PHE A CA 1
ATOM 1368 C C . PHE A 1 164 ? 28.565 1.012 50.711 1.00 54.78 164 PHE A C 1
ATOM 1370 O O . PHE A 1 164 ? 28.272 0.505 51.796 1.00 54.78 164 PHE A O 1
ATOM 1377 N N . ASN A 1 165 ? 29.745 0.808 50.121 1.00 64.56 165 ASN A N 1
ATOM 1378 C CA . ASN A 1 165 ? 30.798 -0.021 50.706 1.00 64.56 165 ASN A CA 1
ATOM 1379 C C . ASN A 1 165 ? 31.474 0.754 51.852 1.00 64.56 165 ASN A C 1
ATOM 1381 O O . ASN A 1 165 ? 31.928 1.875 51.636 1.00 64.56 165 ASN A O 1
ATOM 1385 N N . LYS A 1 166 ? 31.494 0.195 53.069 1.00 64.81 166 LYS A N 1
ATOM 1386 C CA . LYS A 1 166 ? 31.995 0.884 54.279 1.00 64.81 166 LYS A CA 1
ATOM 1387 C C . LYS A 1 166 ? 33.520 0.960 54.355 1.00 64.81 166 LYS A C 1
ATOM 1389 O O . LYS A 1 166 ? 34.048 1.818 55.054 1.00 64.81 166 LYS A O 1
ATOM 1394 N N . ASP A 1 167 ? 34.207 0.116 53.598 1.00 59.31 167 ASP A N 1
ATOM 1395 C CA . ASP A 1 167 ? 35.659 0.078 53.564 1.00 59.31 167 ASP A CA 1
ATOM 1396 C C . ASP A 1 167 ? 36.097 0.817 52.306 1.00 59.31 167 ASP A C 1
ATOM 1398 O O . ASP A 1 167 ? 35.831 0.343 51.203 1.00 59.31 167 ASP A O 1
ATOM 1402 N N . SER A 1 168 ? 36.714 1.988 52.475 1.00 60.22 168 SER A N 1
ATOM 1403 C CA . SER A 1 168 ? 37.127 2.976 51.461 1.00 60.22 168 SER A CA 1
ATOM 1404 C C . SER A 1 168 ? 38.125 2.463 50.402 1.00 60.22 168 SER A C 1
ATOM 1406 O O . SER A 1 168 ? 39.130 3.105 50.107 1.00 60.22 168 SER A O 1
ATOM 1408 N N . LYS A 1 169 ? 37.879 1.293 49.814 1.00 66.19 169 LYS A N 1
ATOM 1409 C CA . LYS A 1 169 ? 38.582 0.731 48.666 1.00 66.19 169 LYS A CA 1
ATOM 1410 C C . LYS A 1 169 ? 37.814 1.121 47.409 1.00 66.19 169 LYS A C 1
ATOM 1412 O O . LYS A 1 169 ? 36.606 0.911 47.307 1.00 66.19 169 LYS A O 1
ATOM 1417 N N . MET A 1 170 ? 38.523 1.696 46.443 1.00 62.12 170 MET A N 1
ATOM 1418 C CA . MET A 1 170 ? 37.973 2.123 45.157 1.00 62.12 170 MET A CA 1
ATOM 1419 C C . MET A 1 170 ? 37.567 0.887 44.334 1.00 62.12 170 MET A C 1
ATOM 1421 O O . MET A 1 170 ? 38.379 0.320 43.608 1.00 62.12 170 MET A O 1
ATOM 1425 N N . VAL A 1 171 ? 36.322 0.425 44.468 1.00 64.31 171 VAL A N 1
ATOM 1426 C CA . VAL A 1 171 ? 35.806 -0.700 43.675 1.00 64.31 171 VAL A CA 1
ATOM 1427 C C . VAL A 1 171 ? 35.188 -0.146 42.394 1.00 64.31 171 VAL A C 1
ATOM 1429 O O . VAL A 1 171 ? 34.160 0.529 42.432 1.00 64.31 171 VAL A O 1
ATOM 1432 N N . PHE A 1 172 ? 35.806 -0.429 41.245 1.00 59.22 172 PHE A N 1
ATOM 1433 C CA . PHE A 1 172 ? 35.284 -0.061 39.926 1.00 59.22 172 PHE A CA 1
ATOM 1434 C C . PHE A 1 172 ? 34.134 -1.008 39.543 1.00 59.22 172 PHE A C 1
ATOM 1436 O O . PHE A 1 172 ? 34.260 -1.848 38.654 1.00 59.22 172 PHE A O 1
ATOM 1443 N N . ASN A 1 173 ? 33.006 -0.920 40.253 1.00 69.38 173 ASN A N 1
ATOM 1444 C CA . ASN A 1 173 ? 31.815 -1.659 39.858 1.00 69.38 173 ASN A CA 1
ATOM 1445 C C . ASN A 1 173 ? 31.267 -1.013 38.581 1.00 69.38 173 ASN A C 1
ATOM 1447 O O . ASN A 1 173 ? 30.884 0.159 38.573 1.00 69.38 173 ASN A O 1
ATOM 1451 N N . LYS A 1 174 ? 31.286 -1.756 37.476 1.00 67.12 174 LYS A N 1
ATOM 1452 C CA . LYS A 1 174 ? 30.773 -1.297 36.186 1.00 67.12 174 LYS A CA 1
ATOM 1453 C C . LYS A 1 174 ? 29.251 -1.277 36.296 1.00 67.12 174 LYS A C 1
ATOM 1455 O O . LYS A 1 174 ? 28.594 -2.301 36.154 1.00 67.12 174 LYS A O 1
ATOM 1460 N N . ILE A 1 175 ? 28.702 -0.120 36.658 1.00 60.06 175 ILE A N 1
ATOM 1461 C CA . ILE A 1 175 ? 27.256 0.076 36.763 1.00 60.06 175 ILE A CA 1
ATOM 1462 C C . ILE A 1 175 ? 26.670 -0.075 35.355 1.00 60.06 175 ILE A C 1
ATOM 1464 O O . ILE A 1 175 ? 26.741 0.838 34.531 1.00 60.06 175 ILE A O 1
ATOM 1468 N N . ASP A 1 176 ? 26.103 -1.244 35.069 1.00 56.84 176 ASP A N 1
ATOM 1469 C CA . ASP A 1 176 ? 25.379 -1.506 33.832 1.00 56.84 176 ASP A CA 1
ATOM 1470 C C . ASP A 1 176 ? 24.007 -0.813 33.877 1.00 56.84 176 ASP A C 1
ATOM 1472 O O . ASP A 1 176 ? 22.997 -1.352 34.329 1.00 56.84 176 ASP A O 1
ATOM 1476 N N . PHE A 1 177 ? 23.933 0.404 33.331 1.00 54.81 177 PHE A N 1
ATOM 1477 C CA . PHE A 1 177 ? 22.672 1.140 33.126 1.00 54.81 177 PHE A CA 1
ATOM 1478 C C . PHE A 1 177 ? 21.761 0.519 32.049 1.00 54.81 177 PHE A C 1
ATOM 1480 O O . PHE A 1 177 ? 20.704 1.059 31.717 1.00 54.81 177 PHE A O 1
ATOM 1487 N N . THR A 1 178 ? 22.149 -0.619 31.476 1.00 59.47 178 THR A N 1
ATOM 1488 C CA . THR A 1 178 ? 21.431 -1.281 30.382 1.00 59.47 178 THR A CA 1
ATOM 1489 C C . THR A 1 178 ? 20.131 -1.959 30.839 1.00 59.47 178 THR A C 1
ATOM 1491 O O . THR A 1 178 ? 19.252 -2.190 30.000 1.00 59.47 178 THR A O 1
ATOM 1494 N N . GLY A 1 179 ? 19.970 -2.203 32.150 1.00 56.81 179 GLY A N 1
ATOM 1495 C CA . GLY A 1 179 ? 18.795 -2.841 32.763 1.00 56.81 179 GLY A CA 1
ATOM 1496 C C . GLY A 1 179 ? 17.763 -1.896 33.403 1.00 56.81 179 GLY A C 1
ATOM 1497 O O . GLY A 1 179 ? 16.577 -2.218 33.421 1.00 56.81 179 GLY A O 1
ATOM 1498 N N . LEU A 1 180 ? 18.152 -0.688 33.831 1.00 53.31 180 LEU A N 1
ATOM 1499 C CA . LEU A 1 180 ? 17.288 0.261 34.571 1.00 53.31 180 LEU A CA 1
ATOM 1500 C C . LEU A 1 180 ? 16.171 0.926 33.734 1.00 53.31 180 LEU A C 1
ATOM 1502 O O . LEU A 1 180 ? 15.396 1.733 34.242 1.00 53.31 180 LEU A O 1
ATOM 1506 N N . GLY A 1 181 ? 16.052 0.588 32.447 1.00 51.34 181 GLY A N 1
ATOM 1507 C CA . GLY A 1 181 ? 15.031 1.145 31.551 1.00 51.34 181 GLY A CA 1
ATOM 1508 C C . GLY A 1 181 ? 14.221 0.129 30.745 1.00 51.34 181 GLY A C 1
ATOM 1509 O O . GLY A 1 181 ? 13.331 0.547 29.997 1.00 51.34 181 GLY A O 1
ATOM 1510 N N . LYS A 1 182 ? 14.518 -1.174 30.845 1.00 55.72 182 LYS A N 1
ATOM 1511 C CA . LYS A 1 182 ? 13.948 -2.197 29.944 1.00 55.72 182 LYS A CA 1
ATOM 1512 C C . LYS A 1 182 ? 12.940 -3.135 30.594 1.00 55.72 182 LYS A C 1
ATOM 1514 O O . LYS A 1 182 ? 12.140 -3.735 29.881 1.00 55.72 182 LYS A O 1
ATOM 1519 N N . GLU A 1 183 ? 12.864 -3.165 31.915 1.00 55.84 183 GLU A N 1
ATOM 1520 C CA . GLU A 1 183 ? 11.838 -3.922 32.621 1.00 55.84 183 GLU A CA 1
ATOM 1521 C C . GLU A 1 183 ? 10.739 -2.944 33.071 1.00 55.84 183 GLU A C 1
ATOM 1523 O O . GLU A 1 183 ? 11.002 -1.966 33.761 1.00 55.84 183 GLU A O 1
ATOM 1528 N N . LYS A 1 184 ? 9.488 -3.182 32.654 1.00 52.28 184 LYS A N 1
ATOM 1529 C CA . LYS A 1 184 ? 8.253 -2.429 33.008 1.00 52.28 184 LYS A CA 1
ATOM 1530 C C . LYS A 1 184 ? 7.822 -1.214 32.161 1.00 52.28 184 LYS A C 1
ATOM 1532 O O . LYS A 1 184 ? 6.767 -0.650 32.457 1.00 52.28 184 LYS A O 1
ATOM 1537 N N . LYS A 1 185 ? 8.465 -0.864 31.035 1.00 48.19 185 LYS A N 1
ATOM 1538 C CA . LYS A 1 185 ? 7.860 0.101 30.069 1.00 48.19 185 LYS A CA 1
ATOM 1539 C C . LYS A 1 185 ? 6.873 -0.509 29.062 1.00 48.19 185 LYS A C 1
ATOM 1541 O O . LYS A 1 185 ? 6.148 0.234 28.406 1.00 48.19 185 LYS A O 1
ATOM 1546 N N . ASN A 1 186 ? 6.750 -1.838 28.999 1.00 47.84 186 ASN A N 1
ATOM 1547 C CA . ASN A 1 186 ? 5.789 -2.500 28.103 1.00 47.84 186 ASN A CA 1
ATOM 1548 C C . ASN A 1 186 ? 4.435 -2.851 28.745 1.00 47.84 186 ASN A C 1
ATOM 1550 O O . ASN A 1 186 ? 3.499 -3.165 28.011 1.00 47.84 186 ASN A O 1
ATOM 1554 N N . SER A 1 187 ? 4.281 -2.757 30.071 1.00 51.41 187 SER A N 1
ATOM 1555 C CA . SER A 1 187 ? 3.040 -3.151 30.764 1.00 51.41 187 SER A CA 1
ATOM 1556 C C . SER A 1 187 ? 2.224 -1.982 31.330 1.00 51.41 187 SER A C 1
ATOM 1558 O O . SER A 1 187 ? 0.999 -2.080 31.379 1.00 51.41 187 SER A O 1
ATOM 1560 N N . LYS A 1 188 ? 2.839 -0.838 31.676 1.00 44.72 188 LYS A N 1
ATOM 1561 C CA . LYS A 1 188 ? 2.091 0.348 32.154 1.00 44.72 188 LYS A CA 1
ATOM 1562 C C . LYS A 1 188 ? 1.574 1.269 31.034 1.00 44.72 188 LYS A C 1
ATOM 1564 O O . LYS A 1 188 ? 0.588 1.962 31.237 1.00 44.72 188 LYS A O 1
ATOM 1569 N N . GLY A 1 189 ? 2.153 1.224 29.828 1.00 43.62 189 GLY A N 1
ATOM 1570 C CA . GLY A 1 189 ? 1.706 2.030 28.674 1.00 43.62 189 GLY A CA 1
ATOM 1571 C C . GLY A 1 189 ? 0.673 1.366 27.748 1.00 43.62 189 GLY A C 1
ATOM 1572 O O . GLY A 1 189 ? 0.190 2.002 26.810 1.00 43.62 189 GLY A O 1
ATOM 1573 N N . LYS A 1 190 ? 0.353 0.082 27.969 1.00 52.09 190 LYS A N 1
ATOM 1574 C CA . LYS A 1 190 ? -0.570 -0.702 27.123 1.00 52.09 190 LYS A CA 1
ATOM 1575 C C . LYS A 1 190 ? -2.008 -0.752 27.637 1.00 52.09 190 LYS A C 1
ATOM 1577 O O . LYS A 1 190 ? -2.895 -1.014 26.838 1.00 52.09 190 LYS A O 1
ATOM 1582 N N . LYS A 1 191 ? -2.264 -0.446 28.913 1.00 48.78 191 LYS A N 1
ATOM 1583 C CA . LYS A 1 191 ? -3.615 -0.547 29.497 1.00 48.78 191 LYS A CA 1
ATOM 1584 C C . LYS A 1 191 ? -4.636 0.459 28.938 1.00 48.78 191 LYS A C 1
ATOM 1586 O O . LYS A 1 191 ? -5.821 0.293 29.182 1.00 48.78 191 LYS A O 1
ATOM 1591 N N . GLY A 1 192 ? -4.196 1.451 28.156 1.00 52.19 192 GLY A N 1
ATOM 1592 C CA . GLY A 1 192 ? -5.075 2.434 27.502 1.00 52.19 192 GLY A CA 1
ATOM 1593 C C . GLY A 1 192 ? -4.992 2.485 25.973 1.00 52.19 192 GLY A C 1
ATOM 1594 O O . GLY A 1 192 ? -5.688 3.284 25.351 1.00 52.19 192 GLY A O 1
ATOM 1595 N N . LYS A 1 193 ? -4.137 1.678 25.324 1.00 61.88 193 LYS A N 1
ATOM 1596 C CA . LYS A 1 193 ? -4.083 1.653 23.854 1.00 61.88 193 LYS A CA 1
ATOM 1597 C C . LYS A 1 193 ? -5.014 0.568 23.343 1.00 61.88 193 LYS A C 1
ATOM 1599 O O . LYS A 1 193 ? -4.660 -0.602 23.361 1.00 61.88 193 LYS A O 1
ATOM 1604 N N . ILE A 1 194 ? -6.173 0.994 22.846 1.00 66.88 194 ILE A N 1
ATOM 1605 C CA . ILE A 1 194 ? -7.108 0.147 22.098 1.00 66.88 194 ILE A CA 1
ATOM 1606 C C . ILE A 1 194 ? -6.320 -0.584 21.007 1.00 66.88 194 ILE A C 1
ATOM 1608 O O . ILE A 1 194 ? -5.650 0.061 20.190 1.00 66.88 194 ILE A O 1
ATOM 1612 N N . GLU A 1 195 ? -6.373 -1.915 21.016 1.00 73.00 195 GLU A N 1
ATOM 1613 C CA . GLU A 1 195 ? -5.710 -2.748 20.018 1.00 73.00 195 GLU A CA 1
ATOM 1614 C C . GLU A 1 195 ? -6.207 -2.376 18.618 1.00 73.00 195 GLU A C 1
ATOM 1616 O O . GLU A 1 195 ? -7.406 -2.332 18.335 1.00 73.00 195 GLU A O 1
ATOM 1621 N N . LYS A 1 196 ? -5.268 -2.021 17.737 1.00 80.56 196 LYS A N 1
ATOM 1622 C CA . LYS A 1 196 ? -5.588 -1.487 16.404 1.00 80.56 196 LYS A CA 1
ATOM 1623 C C . LYS A 1 196 ? -5.614 -2.564 15.325 1.00 80.56 196 LYS A C 1
ATOM 1625 O O . LYS A 1 196 ? -6.171 -2.317 14.252 1.00 80.56 196 LYS A O 1
ATOM 1630 N N . ASP A 1 197 ? -5.021 -3.723 15.594 1.00 91.31 197 ASP A N 1
ATOM 1631 C CA . ASP A 1 197 ? -4.857 -4.777 14.605 1.00 91.31 197 ASP A CA 1
ATOM 1632 C C . ASP A 1 197 ? -6.147 -5.597 14.469 1.00 91.31 197 ASP A C 1
ATOM 1634 O O . ASP A 1 197 ? -6.582 -6.241 15.423 1.00 91.31 197 ASP A O 1
ATOM 1638 N N . PRO A 1 198 ? -6.769 -5.637 13.274 1.00 92.50 198 PRO A N 1
ATOM 1639 C CA . PRO A 1 198 ? -8.082 -6.257 13.103 1.00 92.50 198 PRO A CA 1
ATOM 1640 C C . PRO A 1 198 ? -8.053 -7.781 13.260 1.00 92.50 198 PRO A C 1
ATOM 1642 O O . PRO A 1 198 ? -9.093 -8.382 13.502 1.00 92.50 198 PRO A O 1
ATOM 1645 N N . LYS A 1 199 ? -6.880 -8.415 13.116 1.00 93.62 199 LYS A N 1
ATOM 1646 C CA . LYS A 1 199 ? -6.706 -9.854 13.358 1.00 93.62 199 LYS A CA 1
ATOM 1647 C C . LYS A 1 199 ? -6.749 -10.185 14.849 1.00 93.62 199 LYS A C 1
ATOM 1649 O O . LYS A 1 199 ? -7.490 -11.081 15.224 1.00 93.62 199 LYS A O 1
ATOM 1654 N N . GLN A 1 200 ? -5.993 -9.442 15.659 1.00 92.88 200 GLN A N 1
ATOM 1655 C CA . GLN A 1 200 ? -5.978 -9.603 17.116 1.00 92.88 200 GLN A CA 1
ATOM 1656 C C . GLN A 1 200 ? -7.353 -9.289 17.696 1.00 92.88 200 GLN A C 1
ATOM 1658 O O . GLN A 1 200 ? -7.898 -10.067 18.463 1.00 92.88 200 GLN A O 1
ATOM 1663 N N . LEU A 1 201 ? -7.984 -8.219 17.213 1.00 93.00 201 LEU A N 1
ATOM 1664 C CA . LEU A 1 201 ? -9.325 -7.855 17.646 1.00 93.00 201 LEU A CA 1
ATOM 1665 C C . LEU A 1 201 ? -10.371 -8.926 17.298 1.00 93.00 201 LEU A C 1
ATOM 1667 O O . LEU A 1 201 ? -11.216 -9.252 18.123 1.00 93.00 201 LEU A O 1
ATOM 1671 N N . LEU A 1 202 ? -10.279 -9.531 16.108 1.00 95.06 202 LEU A N 1
ATOM 1672 C CA . LEU A 1 202 ? -11.126 -10.667 15.737 1.00 95.06 202 LEU A CA 1
ATOM 1673 C C . LEU A 1 202 ? -10.884 -11.883 16.642 1.00 95.06 202 LEU A C 1
ATOM 1675 O O . LEU A 1 202 ? -11.829 -12.598 16.958 1.00 95.06 202 LEU A O 1
ATOM 1679 N N . GLU A 1 203 ? -9.636 -12.138 17.025 1.00 94.50 203 GLU A N 1
ATOM 1680 C CA . GLU A 1 203 ? -9.277 -13.225 17.936 1.00 94.50 203 GLU A CA 1
ATOM 1681 C C . GLU A 1 203 ? -9.825 -12.981 19.344 1.00 94.50 203 GLU A C 1
ATOM 1683 O O . GLU A 1 203 ? -10.441 -13.877 19.909 1.00 94.50 203 GLU A O 1
ATOM 1688 N N . ASN A 1 204 ? -9.699 -11.764 19.871 1.00 92.81 204 ASN A N 1
ATOM 1689 C CA . ASN A 1 204 ? -10.230 -11.398 21.183 1.00 92.81 204 ASN A CA 1
ATOM 1690 C C . ASN A 1 204 ? -11.753 -11.522 21.229 1.00 92.81 204 ASN A C 1
ATOM 1692 O O . ASN A 1 204 ? -12.284 -12.139 22.144 1.00 92.81 204 ASN A O 1
ATOM 1696 N N . VAL A 1 205 ? -12.457 -11.011 20.212 1.00 93.50 205 VAL A N 1
ATOM 1697 C CA . VAL A 1 205 ? -13.919 -11.150 20.122 1.00 93.50 205 VAL A CA 1
ATOM 1698 C C . VAL A 1 205 ? -14.320 -12.625 20.056 1.00 93.50 205 VAL A C 1
ATOM 1700 O O . VAL A 1 205 ? -15.289 -13.036 20.688 1.00 93.50 205 VAL A O 1
ATOM 1703 N N . LYS A 1 206 ? -13.571 -13.450 19.313 1.00 94.50 206 LYS A N 1
ATOM 1704 C CA . LYS A 1 206 ? -13.812 -14.898 19.273 1.00 94.50 206 LYS A CA 1
ATOM 1705 C C . LYS A 1 206 ? -13.582 -15.559 20.628 1.00 94.50 206 LYS A C 1
ATOM 1707 O O . LYS A 1 206 ? -14.419 -16.368 21.001 1.00 94.50 206 LYS A O 1
ATOM 1712 N N . LYS A 1 207 ? -12.507 -15.204 21.339 1.00 94.81 207 LYS A N 1
ATOM 1713 C CA . LYS A 1 207 ? -12.183 -15.720 22.677 1.00 94.81 207 LYS A CA 1
ATOM 1714 C C . LYS A 1 207 ? -13.274 -15.379 23.689 1.00 94.81 207 LYS A C 1
ATOM 1716 O O . LYS A 1 207 ? -13.815 -16.281 24.314 1.00 94.81 207 LYS A O 1
ATOM 1721 N N . SER A 1 208 ? -13.697 -14.117 23.756 1.00 92.50 208 SER A N 1
ATOM 1722 C CA . SER A 1 208 ? -14.799 -13.714 24.639 1.00 9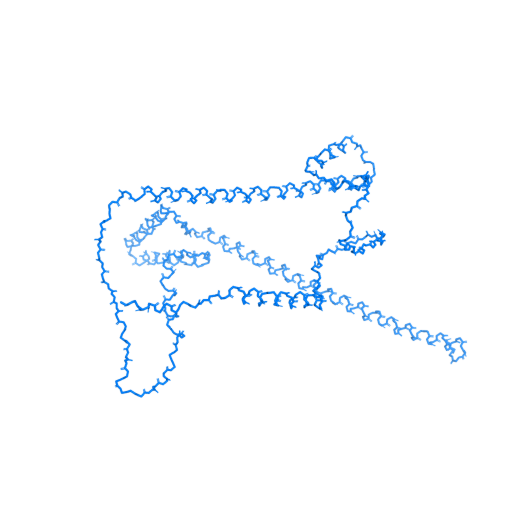2.50 208 SER A CA 1
ATOM 1723 C C . SER A 1 208 ? -16.104 -14.436 24.290 1.00 92.50 208 SER A C 1
ATOM 1725 O O . SER A 1 208 ? -16.805 -14.913 25.175 1.00 92.50 208 SER A O 1
ATOM 1727 N N . ASN A 1 209 ? -16.416 -14.593 22.999 1.00 93.12 209 ASN A N 1
ATOM 1728 C CA . ASN A 1 209 ? -17.597 -15.350 22.582 1.00 93.12 209 ASN A CA 1
ATOM 1729 C C . ASN A 1 209 ? -17.485 -16.850 22.896 1.00 93.12 209 ASN A C 1
ATOM 1731 O O . ASN A 1 209 ? -18.500 -17.462 23.211 1.00 93.12 209 ASN A O 1
ATOM 1735 N N . SER A 1 210 ? -16.298 -17.457 22.796 1.00 94.38 210 SER A N 1
ATOM 1736 C CA . SER A 1 210 ? -16.104 -18.868 23.147 1.00 94.38 210 SER A CA 1
ATOM 1737 C C . SER A 1 210 ? -16.171 -19.100 24.650 1.00 94.38 210 SER A C 1
ATOM 1739 O O . SER A 1 210 ? -16.789 -20.070 25.052 1.00 94.38 210 SER A O 1
ATOM 1741 N N . GLU A 1 211 ? -15.613 -18.202 25.467 1.00 93.88 211 GLU A N 1
ATOM 1742 C CA . GLU A 1 211 ? -15.713 -18.267 26.934 1.00 93.88 211 GLU A CA 1
ATOM 1743 C C . GLU A 1 211 ? -17.178 -18.223 27.381 1.00 93.88 211 GLU A C 1
ATOM 1745 O O . GLU A 1 211 ? -17.633 -19.032 28.188 1.00 93.88 211 GLU A O 1
ATOM 1750 N N . ILE A 1 212 ? -17.950 -17.312 26.789 1.00 93.81 212 ILE A N 1
ATOM 1751 C CA . ILE A 1 212 ? -19.381 -17.199 27.047 1.00 93.81 212 ILE A CA 1
ATOM 1752 C C . ILE A 1 212 ? -20.120 -18.477 26.627 1.00 93.81 212 ILE A C 1
ATOM 1754 O O . ILE A 1 212 ? -20.937 -18.972 27.395 1.00 93.81 212 ILE A O 1
ATOM 1758 N N . LYS A 1 213 ? -19.820 -19.032 25.446 1.00 94.19 213 LYS A N 1
ATOM 1759 C CA . LYS A 1 213 ? -20.432 -20.285 24.979 1.00 94.19 213 LYS A CA 1
ATOM 1760 C C . LYS A 1 213 ? -20.065 -21.479 25.855 1.00 94.19 213 LYS A C 1
ATOM 1762 O O . LYS A 1 213 ? -20.953 -22.244 26.200 1.00 94.19 213 LYS A O 1
ATOM 1767 N N . SER A 1 214 ? -18.807 -21.599 26.280 1.00 94.12 214 SER A N 1
ATOM 1768 C CA . SER A 1 214 ? -18.382 -22.691 27.162 1.00 94.12 214 SER A CA 1
ATOM 1769 C C . SER A 1 214 ? -19.101 -22.661 28.510 1.00 94.12 214 SER A C 1
ATOM 1771 O O . SER A 1 214 ? -19.419 -23.714 29.046 1.00 94.12 214 SER A O 1
ATOM 1773 N N . LEU A 1 215 ? -19.414 -21.468 29.034 1.00 93.44 215 LEU A N 1
ATOM 1774 C CA . LEU A 1 215 ? -20.201 -21.321 30.264 1.00 93.44 215 LEU A CA 1
ATOM 1775 C C . LEU A 1 215 ? -21.687 -21.651 30.059 1.00 93.44 215 LEU A C 1
ATOM 1777 O O . LEU A 1 215 ? -22.359 -22.086 30.992 1.00 93.44 215 LEU A O 1
ATOM 1781 N N . GLU A 1 216 ? -22.219 -21.433 28.854 1.00 93.06 216 GLU A N 1
ATOM 1782 C CA . GLU A 1 216 ? -23.578 -21.856 28.496 1.00 93.06 216 GLU A CA 1
ATOM 1783 C C . GLU A 1 216 ? -23.660 -23.381 28.359 1.00 93.06 216 GLU A C 1
ATOM 1785 O O . GLU A 1 216 ? -24.594 -23.988 28.878 1.00 93.06 216 GLU A O 1
ATOM 1790 N N . GLU A 1 217 ? -22.658 -23.997 27.729 1.00 93.19 217 GLU A N 1
ATOM 1791 C CA . GLU A 1 217 ? -22.542 -25.450 27.556 1.00 93.19 217 GLU A CA 1
ATOM 1792 C C . GLU A 1 217 ? -22.301 -26.181 28.885 1.00 93.19 217 GLU A C 1
ATOM 1794 O O . GLU A 1 217 ? -22.842 -27.264 29.093 1.00 93.19 217 GLU A O 1
ATOM 1799 N N . SER A 1 218 ? -21.561 -25.580 29.823 1.00 91.88 218 SER A N 1
ATOM 1800 C CA . SER A 1 218 ? -21.332 -26.146 31.160 1.00 91.88 218 SER A CA 1
ATOM 1801 C C . SER A 1 218 ? -22.535 -26.019 32.109 1.00 91.88 218 SER A C 1
ATOM 1803 O O . SER A 1 218 ? -22.419 -26.359 33.284 1.00 91.88 218 SER A O 1
ATOM 1805 N N . GLY A 1 219 ? -23.672 -25.487 31.643 1.00 90.19 219 GLY A N 1
ATOM 1806 C CA . GLY A 1 219 ? -24.897 -25.321 32.434 1.00 90.19 219 GLY A CA 1
ATOM 1807 C C . GLY A 1 219 ? -24.939 -24.065 33.316 1.00 90.19 219 GLY A C 1
ATOM 1808 O O . GLY A 1 219 ? -25.950 -23.798 33.965 1.00 90.19 219 GLY A O 1
ATOM 1809 N N . GLU A 1 220 ? -23.901 -23.222 33.307 1.00 92.38 220 GLU A N 1
ATOM 1810 C CA . GLU A 1 220 ? -23.819 -21.994 34.112 1.00 92.38 220 GLU A CA 1
ATOM 1811 C C . GLU A 1 220 ? -24.473 -20.780 33.419 1.00 92.38 220 GLU A C 1
ATOM 1813 O O . GLU A 1 220 ? -23.935 -19.666 33.385 1.00 92.38 220 GLU A O 1
ATOM 1818 N N . VAL A 1 221 ? -25.684 -20.968 32.888 1.00 92.69 221 VAL A N 1
ATOM 1819 C CA . VAL A 1 221 ? -26.394 -19.983 32.048 1.00 92.69 221 VAL A CA 1
ATOM 1820 C C . VAL A 1 221 ? -26.556 -18.623 32.742 1.00 92.69 221 VAL A C 1
ATOM 1822 O O . VAL A 1 221 ? -26.423 -17.571 32.111 1.00 92.69 221 VAL A O 1
ATOM 1825 N N . ALA A 1 222 ? -26.801 -18.609 34.056 1.00 93.31 222 ALA A N 1
ATOM 1826 C CA . ALA A 1 222 ? -26.938 -17.371 34.824 1.00 93.31 222 ALA A CA 1
ATOM 1827 C C . ALA A 1 222 ? -25.637 -16.548 34.861 1.00 93.31 222 ALA A C 1
ATOM 1829 O O . ALA A 1 222 ? -25.679 -15.319 34.776 1.00 93.31 222 ALA A O 1
ATOM 1830 N N . LYS A 1 223 ? -24.472 -17.203 34.953 1.00 93.56 223 LYS A N 1
ATOM 1831 C CA . LYS A 1 223 ? -23.171 -16.518 34.931 1.00 93.56 223 LYS A CA 1
ATOM 1832 C C . LYS A 1 223 ? -22.845 -16.020 33.524 1.00 93.56 223 LYS A C 1
ATOM 1834 O O . LYS A 1 223 ? -22.415 -14.876 33.381 1.00 93.56 223 LYS A O 1
ATOM 1839 N N . ALA A 1 224 ? -23.132 -16.814 32.490 1.00 92.88 224 ALA A N 1
ATOM 1840 C CA . ALA A 1 224 ? -22.961 -16.398 31.098 1.00 92.88 224 ALA A CA 1
ATOM 1841 C C . ALA A 1 224 ? -23.793 -15.146 30.758 1.00 92.88 224 ALA A C 1
ATOM 1843 O O . ALA A 1 224 ? -23.268 -14.202 30.162 1.00 92.88 224 ALA A O 1
ATOM 1844 N N . LYS A 1 225 ? -25.058 -15.081 31.204 1.00 95.06 225 LYS A N 1
ATOM 1845 C CA . LYS A 1 225 ? -25.919 -13.891 31.049 1.00 95.06 225 LYS A CA 1
ATOM 1846 C C . LYS A 1 225 ? -25.337 -12.658 31.746 1.00 95.06 225 LYS A C 1
ATOM 1848 O O . LYS A 1 225 ? -25.184 -11.624 31.100 1.00 95.06 225 LYS A O 1
ATOM 1853 N N . LYS A 1 226 ? -24.899 -12.784 33.006 1.00 95.44 226 LYS A N 1
ATOM 1854 C CA . LYS A 1 226 ? -24.242 -11.686 33.748 1.00 95.44 226 LYS A CA 1
ATOM 1855 C C . LYS A 1 226 ? -22.985 -11.173 33.037 1.00 95.44 226 LYS A C 1
ATOM 1857 O O . LYS A 1 226 ? -22.748 -9.967 32.988 1.00 95.44 226 LYS A O 1
ATOM 1862 N N . ILE A 1 227 ? -22.178 -12.069 32.464 1.00 94.31 227 ILE A N 1
ATOM 1863 C CA . ILE A 1 227 ? -20.975 -11.701 31.702 1.00 94.31 227 ILE A CA 1
ATOM 1864 C C . ILE A 1 227 ? -21.354 -10.974 30.405 1.00 94.31 227 ILE A C 1
ATOM 1866 O O . ILE A 1 227 ? -20.791 -9.914 30.124 1.00 94.31 227 ILE A O 1
ATOM 1870 N N . LYS A 1 228 ? -22.337 -11.482 29.646 1.00 94.44 228 LYS A N 1
ATOM 1871 C CA . LYS A 1 228 ? -22.869 -10.816 28.440 1.00 94.44 228 LYS A CA 1
ATOM 1872 C C . LYS A 1 228 ? -23.363 -9.401 28.752 1.00 94.44 228 LYS A C 1
ATOM 1874 O O . LYS A 1 228 ? -22.964 -8.454 28.075 1.00 94.44 228 LYS A O 1
ATOM 1879 N N . GLU A 1 229 ? -24.169 -9.244 29.799 1.00 96.19 229 GLU A N 1
ATOM 1880 C CA . GLU A 1 229 ? -24.684 -7.946 30.249 1.00 96.19 229 GLU A CA 1
ATOM 1881 C C . GLU A 1 229 ? -23.550 -7.002 30.647 1.00 96.19 229 GLU A C 1
ATOM 1883 O O . GLU A 1 229 ? -23.495 -5.867 30.174 1.00 96.19 229 GLU A O 1
ATOM 1888 N N . LYS A 1 230 ? -22.584 -7.479 31.442 1.00 95.81 230 LYS A N 1
ATOM 1889 C CA . LYS A 1 230 ? -21.405 -6.692 31.821 1.00 95.81 230 LYS A CA 1
ATOM 1890 C C . LYS A 1 230 ? -20.634 -6.207 30.593 1.00 95.81 230 LYS A C 1
ATOM 1892 O O . LYS A 1 230 ? -20.274 -5.033 30.527 1.00 95.81 230 LYS A O 1
ATOM 1897 N N . HIS A 1 231 ? -20.403 -7.071 29.602 1.00 93.75 231 HIS A N 1
ATOM 1898 C CA . HIS A 1 231 ? -19.756 -6.675 28.350 1.00 93.75 231 HIS A CA 1
ATOM 1899 C C . HIS A 1 231 ? -20.568 -5.628 27.585 1.00 93.75 231 HIS A C 1
ATOM 1901 O O . HIS A 1 231 ? -19.988 -4.657 27.096 1.00 93.75 231 HIS A O 1
ATOM 1907 N N . MET A 1 232 ? -21.890 -5.787 27.517 1.00 94.44 232 MET A N 1
ATOM 1908 C CA . MET A 1 232 ? -22.785 -4.845 26.849 1.00 94.44 232 MET A CA 1
ATOM 1909 C C . MET A 1 232 ? -22.738 -3.461 27.507 1.00 94.44 232 MET A C 1
ATOM 1911 O O . MET A 1 232 ? -22.494 -2.469 26.817 1.00 94.44 232 MET A O 1
ATOM 1915 N N . TRP A 1 233 ? -22.855 -3.395 28.836 1.00 96.06 233 TRP A N 1
ATOM 1916 C CA . TRP A 1 233 ? -22.774 -2.148 29.600 1.00 96.06 233 TRP A CA 1
ATOM 1917 C C . TRP A 1 233 ? -21.396 -1.492 29.509 1.00 96.06 233 TRP A C 1
ATOM 1919 O O . TRP A 1 233 ? -21.299 -0.296 29.242 1.00 96.06 233 TRP A O 1
ATOM 1929 N N . MET A 1 234 ? -20.310 -2.263 29.633 1.00 94.62 234 MET A N 1
ATOM 1930 C CA . MET A 1 234 ? -18.952 -1.736 29.453 1.00 94.62 234 MET A CA 1
ATOM 1931 C C . MET A 1 234 ? -18.725 -1.197 28.035 1.00 94.62 234 MET A C 1
ATOM 1933 O O . MET A 1 234 ? -18.037 -0.193 27.853 1.00 94.62 234 MET A O 1
ATOM 1937 N N . SER A 1 235 ? -19.278 -1.864 27.021 1.00 93.94 235 SER A N 1
ATOM 1938 C CA . SER A 1 235 ? -19.194 -1.438 25.625 1.00 93.94 235 SER A CA 1
ATOM 1939 C C . SER A 1 235 ? -19.994 -0.147 25.398 1.00 93.94 235 SER A C 1
ATOM 1941 O O . SER A 1 235 ? -19.498 0.773 24.748 1.00 93.94 235 SER A O 1
ATOM 1943 N N . ALA A 1 236 ? -21.191 -0.031 25.982 1.00 96.00 236 ALA A N 1
ATOM 1944 C CA . ALA A 1 236 ? -21.999 1.189 25.956 1.00 96.00 236 ALA A CA 1
ATOM 1945 C C . ALA A 1 236 ? -21.296 2.367 26.653 1.00 96.00 236 ALA A C 1
ATOM 1947 O O . ALA A 1 236 ? -21.186 3.439 26.060 1.00 96.00 236 ALA A O 1
ATOM 1948 N N . LEU A 1 237 ? -20.729 2.147 27.844 1.00 96.75 237 LEU A N 1
ATOM 1949 C CA . LEU A 1 237 ? -19.988 3.164 28.596 1.00 96.75 237 LEU A CA 1
ATOM 1950 C C . LEU A 1 237 ? -18.776 3.672 27.807 1.00 96.75 237 LEU A C 1
ATOM 1952 O O . LEU A 1 237 ? -18.607 4.875 27.647 1.00 96.75 237 LEU A O 1
ATOM 1956 N N . LYS A 1 238 ? -17.977 2.771 27.222 1.00 93.88 238 LYS A N 1
ATOM 1957 C CA . LYS A 1 238 ? -16.841 3.154 26.365 1.00 93.88 238 LYS A CA 1
ATOM 1958 C C . LYS A 1 238 ? -17.282 3.956 25.140 1.00 93.88 238 LYS A C 1
ATOM 1960 O O . LYS A 1 238 ? -16.607 4.907 24.753 1.00 93.88 238 LYS A O 1
ATOM 1965 N N . ARG A 1 239 ? -18.409 3.596 24.515 1.00 95.06 239 ARG A N 1
ATOM 1966 C CA . ARG A 1 239 ? -18.962 4.384 23.401 1.00 95.06 239 ARG A CA 1
ATOM 1967 C C . ARG A 1 239 ? -19.377 5.784 23.862 1.00 95.06 239 ARG A C 1
ATOM 1969 O O . ARG A 1 239 ? -19.082 6.736 23.146 1.00 95.06 239 ARG A O 1
ATOM 1976 N N . ALA A 1 240 ? -19.984 5.911 25.045 1.00 96.88 240 ALA A N 1
ATOM 1977 C CA . ALA A 1 240 ? -20.357 7.196 25.642 1.00 96.88 240 ALA A CA 1
ATOM 1978 C C . ALA A 1 240 ? -19.135 8.057 26.016 1.00 96.88 240 ALA A C 1
ATOM 1980 O O . ALA A 1 240 ? -19.148 9.263 25.798 1.00 96.88 240 ALA A O 1
ATOM 1981 N N . GLU A 1 241 ? -18.041 7.436 26.469 1.00 95.25 241 GLU A N 1
ATOM 1982 C CA . GLU A 1 241 ? -16.737 8.087 26.691 1.00 95.25 241 GLU A CA 1
ATOM 1983 C C . GLU A 1 241 ? -16.112 8.624 25.379 1.00 95.25 241 GLU A C 1
ATOM 1985 O O . GLU A 1 241 ? -15.178 9.424 25.393 1.00 95.25 241 GLU A O 1
ATOM 1990 N N . GLY A 1 242 ? -16.616 8.193 24.215 1.00 92.88 242 GLY A N 1
ATOM 1991 C CA . GLY A 1 242 ? -16.095 8.554 22.894 1.00 92.88 242 GLY A CA 1
ATOM 1992 C C . GLY A 1 242 ? -15.058 7.568 22.345 1.00 92.88 242 GLY A C 1
ATOM 1993 O O . GLY A 1 242 ? -14.455 7.802 21.288 1.00 92.88 242 GLY A O 1
ATOM 1994 N N . VAL A 1 243 ? -14.852 6.432 23.017 1.00 91.62 243 VAL A N 1
ATOM 1995 C CA . VAL A 1 243 ? -13.981 5.357 22.542 1.00 91.62 243 VAL A CA 1
ATOM 1996 C C . VAL A 1 243 ? -14.665 4.587 21.408 1.00 91.62 243 VAL A C 1
ATOM 1998 O O . VAL A 1 243 ? -15.764 4.051 21.541 1.00 91.62 243 VAL A O 1
ATOM 2001 N N . LYS A 1 244 ? -13.979 4.476 20.263 1.00 90.88 244 LYS A N 1
ATOM 2002 C CA . LYS A 1 244 ? -14.449 3.700 19.102 1.00 90.88 244 LYS A CA 1
ATOM 2003 C C . LYS A 1 244 ? -14.276 2.201 19.338 1.00 90.88 244 LYS A C 1
ATOM 2005 O O . LYS A 1 244 ? -13.257 1.624 18.953 1.00 90.88 244 LYS A O 1
ATOM 2010 N N . VAL A 1 245 ? -15.282 1.593 19.949 1.00 91.75 245 VAL A N 1
ATOM 2011 C CA . VAL A 1 245 ? -15.377 0.148 20.172 1.00 91.75 245 VAL A CA 1
ATOM 2012 C C . VAL A 1 245 ? -15.652 -0.578 18.844 1.00 91.75 245 VAL A C 1
ATOM 2014 O O . VAL A 1 245 ? -16.493 -0.139 18.062 1.00 91.75 245 VAL A O 1
ATOM 2017 N N . LYS A 1 246 ? -14.912 -1.653 18.549 1.00 91.94 246 LYS A N 1
ATOM 2018 C CA . LYS A 1 246 ? -14.902 -2.343 17.245 1.00 91.94 246 LYS A CA 1
ATOM 2019 C C . LYS A 1 246 ? -15.063 -3.853 17.442 1.00 91.94 246 LYS A C 1
ATOM 2021 O O . LYS A 1 246 ? -14.145 -4.616 17.155 1.00 91.94 246 LYS A O 1
ATOM 2026 N N . ASP A 1 247 ? -16.230 -4.271 17.907 1.00 90.62 247 ASP A N 1
ATOM 2027 C CA . ASP A 1 247 ? -16.438 -5.654 18.357 1.00 90.62 247 ASP A CA 1
ATOM 2028 C C . ASP A 1 247 ? -17.155 -6.530 17.303 1.00 90.62 247 ASP A C 1
ATOM 2030 O O . ASP A 1 247 ? -17.303 -7.736 17.482 1.00 90.62 247 ASP A O 1
ATOM 2034 N N . ASP A 1 248 ? -17.557 -5.959 16.161 1.00 94.00 248 ASP A N 1
ATOM 2035 C CA . ASP A 1 248 ? -18.340 -6.662 15.135 1.00 94.00 248 ASP A CA 1
ATOM 2036 C C . ASP A 1 248 ? -17.510 -7.670 14.321 1.00 94.00 248 ASP A C 1
ATOM 2038 O O . ASP A 1 248 ? -16.676 -7.312 13.478 1.00 94.00 248 ASP A O 1
ATOM 2042 N N . VAL A 1 249 ? -17.807 -8.960 14.496 1.00 93.94 249 VAL A N 1
ATOM 2043 C CA . VAL A 1 249 ? -17.076 -10.081 13.880 1.00 93.94 249 VAL A CA 1
ATOM 2044 C C . VAL A 1 249 ? -17.016 -9.982 12.351 1.00 93.94 249 VAL A C 1
ATOM 2046 O O . VAL A 1 249 ? -15.951 -10.172 11.754 1.00 93.94 249 VAL A O 1
ATOM 2049 N N . ASP A 1 250 ? -18.133 -9.683 11.689 1.00 95.88 250 ASP A N 1
ATOM 2050 C CA . ASP A 1 250 ? -18.199 -9.700 10.224 1.00 95.88 250 ASP A CA 1
ATOM 2051 C C . ASP A 1 250 ? -17.488 -8.508 9.587 1.00 95.88 250 ASP A C 1
ATOM 2053 O O . ASP A 1 250 ? -16.816 -8.646 8.558 1.00 95.88 250 ASP A O 1
ATOM 2057 N N . LEU A 1 251 ? -17.547 -7.344 10.232 1.00 95.69 251 LEU A N 1
ATOM 2058 C CA . LEU A 1 251 ? -16.796 -6.156 9.832 1.00 95.69 251 LEU A CA 1
ATOM 2059 C C . LEU A 1 251 ? -15.290 -6.364 10.024 1.00 95.69 251 LEU A C 1
ATOM 2061 O O . LEU A 1 251 ? -14.497 -5.997 9.146 1.00 95.69 251 LEU A O 1
ATOM 2065 N N . LEU A 1 252 ? -14.879 -7.014 11.116 1.00 95.62 252 LEU A N 1
ATOM 2066 C CA . LEU A 1 252 ? -13.481 -7.378 11.348 1.00 95.62 252 LEU A CA 1
ATOM 2067 C C . LEU A 1 252 ? -12.982 -8.379 10.301 1.00 95.62 252 LEU A C 1
ATOM 2069 O O . LEU A 1 252 ? -11.942 -8.138 9.683 1.00 95.62 252 LEU A O 1
ATOM 2073 N N . LYS A 1 253 ? -13.749 -9.435 9.993 1.00 96.50 253 LYS A N 1
ATOM 2074 C CA . LYS A 1 253 ? -13.430 -10.384 8.907 1.00 96.50 253 LYS A CA 1
ATOM 2075 C C . LYS A 1 253 ? -13.274 -9.674 7.559 1.00 96.50 253 LYS A C 1
ATOM 2077 O O . LYS A 1 253 ? -12.279 -9.896 6.863 1.00 96.50 253 LYS A O 1
ATOM 2082 N N . LYS A 1 254 ? -14.212 -8.791 7.190 1.00 97.12 254 LYS A N 1
ATOM 2083 C CA . LYS A 1 254 ? -14.142 -7.987 5.952 1.00 97.12 254 LYS A CA 1
ATOM 2084 C C . LYS A 1 254 ? -12.890 -7.109 5.925 1.00 97.12 254 LYS A C 1
ATOM 2086 O O . LYS A 1 254 ? -12.198 -7.046 4.908 1.00 97.12 254 LYS A O 1
ATOM 2091 N N . THR A 1 255 ? -12.556 -6.480 7.050 1.00 96.19 255 THR A N 1
ATOM 2092 C CA . THR A 1 255 ? -11.363 -5.633 7.182 1.00 96.19 255 THR A CA 1
ATOM 2093 C C . THR A 1 255 ? -10.080 -6.441 7.006 1.00 96.19 255 THR A C 1
ATOM 2095 O O . THR A 1 255 ? -9.204 -6.034 6.239 1.00 96.19 255 THR A O 1
ATOM 2098 N N . VAL A 1 256 ? -9.979 -7.608 7.651 1.00 96.38 256 VAL A N 1
ATOM 2099 C CA . VAL A 1 256 ? -8.841 -8.523 7.489 1.00 96.38 256 VAL A CA 1
ATOM 2100 C C . VAL A 1 256 ? -8.705 -8.946 6.026 1.00 96.38 256 VAL A C 1
ATOM 2102 O O . VAL A 1 256 ? -7.625 -8.798 5.455 1.00 96.38 256 VAL A O 1
ATOM 2105 N N . ARG A 1 257 ? -9.797 -9.378 5.380 1.00 97.44 257 ARG A N 1
ATOM 2106 C CA . ARG A 1 257 ? -9.803 -9.747 3.953 1.00 97.44 257 ARG A CA 1
ATOM 2107 C C . ARG A 1 257 ? -9.307 -8.600 3.071 1.00 97.44 257 ARG A C 1
ATOM 2109 O O . ARG A 1 257 ? -8.367 -8.789 2.299 1.00 97.44 257 ARG A O 1
ATOM 2116 N N . LYS A 1 258 ? -9.834 -7.387 3.251 1.00 97.81 258 LYS A N 1
ATOM 2117 C CA . LYS A 1 258 ? -9.402 -6.194 2.505 1.00 97.81 258 LYS A CA 1
ATOM 2118 C C . LYS A 1 258 ? -7.910 -5.907 2.687 1.00 97.81 258 LYS A C 1
ATOM 2120 O O . LYS A 1 258 ? -7.208 -5.642 1.713 1.00 97.81 258 LYS A O 1
ATOM 2125 N N . GLN A 1 259 ? -7.396 -5.998 3.915 1.00 96.75 259 GLN A N 1
ATOM 2126 C CA . GLN A 1 259 ? -5.967 -5.812 4.177 1.00 96.75 259 GLN A CA 1
ATOM 2127 C C . GLN A 1 259 ? -5.109 -6.885 3.499 1.00 96.75 259 GLN A C 1
ATOM 2129 O O . GLN A 1 259 ? -4.077 -6.554 2.916 1.00 96.75 259 GLN A O 1
ATOM 2134 N N . THR A 1 260 ? -5.528 -8.152 3.536 1.00 96.94 260 THR A N 1
ATOM 2135 C CA . THR A 1 260 ? -4.809 -9.239 2.850 1.00 96.94 260 THR A CA 1
ATOM 2136 C C . THR A 1 260 ? -4.817 -9.059 1.334 1.00 96.94 260 THR A C 1
ATOM 2138 O O . THR A 1 260 ? -3.767 -9.157 0.706 1.00 96.94 260 THR A O 1
ATOM 2141 N N . GLN A 1 261 ? -5.951 -8.670 0.746 1.00 98.12 261 GLN A N 1
ATOM 2142 C CA . GLN A 1 261 ? -6.063 -8.396 -0.684 1.00 98.12 261 GLN A CA 1
ATOM 2143 C C . GLN A 1 261 ? -5.152 -7.238 -1.109 1.00 98.12 261 GLN A C 1
ATOM 2145 O O . GLN A 1 261 ? -4.433 -7.354 -2.099 1.00 98.12 261 GLN A O 1
ATOM 2150 N N . LEU A 1 262 ? -5.115 -6.145 -0.338 1.00 98.00 262 LEU A N 1
ATOM 2151 C CA . LEU A 1 262 ? -4.212 -5.020 -0.599 1.00 98.00 262 LEU A CA 1
ATOM 2152 C C . LEU A 1 262 ? -2.739 -5.434 -0.517 1.00 98.00 262 LEU A C 1
ATOM 2154 O O . LEU A 1 262 ? -1.940 -5.018 -1.357 1.00 98.00 262 LEU A O 1
ATOM 2158 N N . LYS A 1 263 ? -2.368 -6.262 0.468 1.00 97.62 263 LYS A N 1
ATOM 2159 C CA . LYS A 1 263 ? -1.008 -6.813 0.573 1.00 97.62 263 LYS A CA 1
ATOM 2160 C C . LYS A 1 263 ? -0.667 -7.677 -0.643 1.00 97.62 263 LYS A C 1
ATOM 2162 O O . LYS A 1 263 ? 0.387 -7.473 -1.236 1.00 97.62 263 LYS A O 1
ATOM 2167 N N . ASN A 1 264 ? -1.581 -8.541 -1.080 1.00 98.31 264 ASN A N 1
ATOM 2168 C CA . ASN A 1 264 ? -1.391 -9.386 -2.260 1.00 98.31 264 ASN A CA 1
ATOM 2169 C C . ASN A 1 264 ? -1.260 -8.559 -3.546 1.00 98.31 264 ASN A C 1
ATOM 2171 O O . ASN A 1 264 ? -0.380 -8.821 -4.357 1.00 98.31 264 ASN A O 1
ATOM 2175 N N . GLN A 1 265 ? -2.076 -7.517 -3.723 1.00 98.38 265 GLN A N 1
ATOM 2176 C CA . GLN A 1 265 ? -1.946 -6.602 -4.861 1.00 98.38 265 GLN A CA 1
ATOM 2177 C C . GLN A 1 265 ? -0.593 -5.885 -4.864 1.00 98.38 265 GLN A C 1
ATOM 2179 O O . GLN A 1 265 ? 0.030 -5.748 -5.914 1.00 98.38 265 GLN A O 1
ATOM 2184 N N . ARG A 1 266 ? -0.123 -5.426 -3.699 1.00 98.50 266 ARG A N 1
ATOM 2185 C CA . ARG A 1 266 ? 1.200 -4.796 -3.568 1.00 98.50 266 ARG A CA 1
ATOM 2186 C C . ARG A 1 266 ? 2.320 -5.782 -3.890 1.00 98.50 266 ARG A C 1
ATOM 2188 O O . ARG A 1 266 ? 3.216 -5.411 -4.638 1.00 98.50 266 ARG A O 1
ATOM 2195 N N . LYS A 1 267 ? 2.224 -7.020 -3.393 1.00 98.44 267 LYS A N 1
ATOM 2196 C CA . LYS A 1 267 ? 3.158 -8.111 -3.697 1.00 98.44 267 LYS A CA 1
ATOM 2197 C C . LYS A 1 267 ? 3.237 -8.357 -5.207 1.00 98.44 267 LYS A C 1
ATOM 2199 O O . LYS A 1 267 ? 4.307 -8.187 -5.776 1.00 98.44 267 LYS A O 1
ATOM 2204 N N . LYS A 1 268 ? 2.097 -8.575 -5.872 1.00 98.50 268 LYS A N 1
ATOM 2205 C CA . LYS A 1 268 ? 2.029 -8.760 -7.335 1.00 98.50 268 LYS A CA 1
ATOM 2206 C C . LYS A 1 268 ? 2.630 -7.585 -8.111 1.00 98.50 268 LYS A C 1
ATOM 2208 O O . LYS A 1 268 ? 3.373 -7.781 -9.063 1.00 98.50 268 LYS A O 1
ATOM 2213 N N . LYS A 1 269 ? 2.333 -6.343 -7.705 1.00 98.50 269 LYS A N 1
ATOM 2214 C CA . LYS A 1 269 ? 2.911 -5.145 -8.342 1.00 98.50 269 LYS A CA 1
ATOM 2215 C C . LYS A 1 269 ? 4.425 -5.073 -8.166 1.00 98.50 269 LYS A C 1
ATOM 2217 O O . LYS A 1 269 ? 5.106 -4.586 -9.061 1.00 98.50 269 LYS A O 1
ATOM 2222 N N . TRP A 1 270 ? 4.944 -5.503 -7.020 1.00 98.44 270 TRP A N 1
ATOM 2223 C CA . TRP A 1 270 ? 6.379 -5.542 -6.772 1.00 98.44 270 TRP A CA 1
ATOM 2224 C C . TRP A 1 270 ? 7.061 -6.625 -7.608 1.00 98.44 270 TRP A C 1
ATOM 2226 O O . TRP A 1 270 ? 8.021 -6.327 -8.307 1.00 98.44 270 TRP A O 1
ATOM 2236 N N . GLU A 1 271 ? 6.506 -7.835 -7.623 1.00 98.50 271 GLU A N 1
ATOM 2237 C CA . GLU A 1 271 ? 6.984 -8.948 -8.452 1.00 98.50 271 GLU A CA 1
ATOM 2238 C C . GLU A 1 271 ? 7.004 -8.570 -9.938 1.00 98.50 271 GLU A C 1
ATOM 2240 O O . GLU A 1 271 ? 8.023 -8.736 -10.601 1.00 98.50 271 GLU A O 1
ATOM 2245 N N . ALA A 1 272 ? 5.935 -7.944 -10.442 1.00 98.38 272 ALA A N 1
ATOM 2246 C CA . ALA A 1 272 ? 5.879 -7.458 -11.820 1.00 98.38 272 ALA A CA 1
ATOM 2247 C C . ALA A 1 272 ? 6.961 -6.407 -12.127 1.00 98.38 272 ALA A C 1
ATOM 2249 O O . ALA A 1 272 ? 7.514 -6.394 -13.225 1.00 98.38 272 ALA A O 1
ATOM 2250 N N . ARG A 1 273 ? 7.292 -5.529 -11.168 1.00 98.44 273 ARG A N 1
ATOM 2251 C CA . ARG A 1 273 ? 8.380 -4.549 -11.330 1.00 98.44 273 ARG A CA 1
ATOM 2252 C C . ARG A 1 273 ? 9.742 -5.228 -11.373 1.00 98.44 273 ARG A C 1
ATOM 2254 O O . ARG A 1 273 ? 10.542 -4.874 -12.230 1.00 98.44 273 ARG A O 1
ATOM 2261 N N . VAL A 1 274 ? 9.991 -6.186 -10.482 1.00 98.56 274 VAL A N 1
ATOM 2262 C CA . VAL A 1 274 ? 11.243 -6.955 -10.458 1.00 98.56 274 VAL A CA 1
ATOM 2263 C C . VAL A 1 274 ? 11.416 -7.710 -11.774 1.00 98.56 274 VAL A C 1
ATOM 2265 O O . VAL A 1 274 ? 12.437 -7.546 -12.432 1.00 98.56 274 VAL A O 1
ATOM 2268 N N . HIS A 1 275 ? 10.382 -8.425 -12.220 1.00 98.50 275 HIS A N 1
ATOM 2269 C CA . HIS A 1 275 ? 10.392 -9.133 -13.498 1.00 98.50 275 HIS A CA 1
ATOM 2270 C C . HIS A 1 275 ? 10.615 -8.188 -14.689 1.00 98.50 275 HIS A C 1
ATOM 2272 O O . HIS A 1 275 ? 11.414 -8.476 -15.573 1.00 98.50 275 HIS A O 1
ATOM 2278 N N . ALA A 1 276 ? 9.960 -7.022 -14.713 1.00 98.44 276 ALA A N 1
ATOM 2279 C CA . ALA A 1 276 ? 10.164 -6.038 -15.776 1.00 98.44 276 ALA A CA 1
ATOM 2280 C C . ALA A 1 276 ? 11.593 -5.472 -15.800 1.00 98.44 276 ALA A C 1
ATOM 2282 O O . ALA A 1 276 ? 12.115 -5.172 -16.873 1.00 98.44 276 ALA A O 1
ATOM 2283 N N . VAL A 1 277 ? 12.224 -5.298 -14.635 1.00 98.56 277 VAL A N 1
ATOM 2284 C CA . VAL A 1 277 ? 13.629 -4.881 -14.545 1.00 98.56 277 VAL A CA 1
ATOM 2285 C C . VAL A 1 277 ? 14.544 -5.983 -15.065 1.00 98.56 277 VAL A C 1
ATOM 2287 O O . VAL A 1 277 ? 15.434 -5.684 -15.857 1.00 98.56 277 VAL A O 1
ATOM 2290 N N . GLU A 1 278 ? 14.313 -7.231 -14.666 1.00 98.44 278 GLU A N 1
ATOM 2291 C CA . GLU A 1 278 ? 15.151 -8.355 -15.081 1.00 98.44 278 GLU A CA 1
ATOM 2292 C C . GLU A 1 278 ? 15.056 -8.603 -16.586 1.00 98.44 278 GLU A C 1
ATOM 2294 O O . GLU A 1 278 ? 16.071 -8.570 -17.277 1.00 98.44 278 GLU A O 1
ATOM 2299 N N . LYS A 1 279 ? 13.835 -8.634 -17.129 1.00 98.50 279 LYS A N 1
ATOM 2300 C CA . LYS A 1 279 ? 13.597 -8.714 -18.574 1.00 98.50 279 LYS A CA 1
ATOM 2301 C C . LYS A 1 279 ? 14.327 -7.608 -19.344 1.00 98.50 279 LYS A C 1
ATOM 2303 O O . LYS A 1 279 ? 14.962 -7.870 -20.358 1.00 98.50 279 LYS A O 1
ATOM 2308 N N . LYS A 1 280 ? 14.307 -6.362 -18.852 1.00 98.38 280 LYS A N 1
ATOM 2309 C CA . LYS A 1 280 ? 15.038 -5.250 -19.491 1.00 98.38 280 LYS A CA 1
ATOM 2310 C C . LYS A 1 280 ? 16.556 -5.437 -19.458 1.00 98.38 280 LYS A C 1
ATOM 2312 O O . LYS A 1 280 ? 17.234 -4.978 -20.380 1.00 98.38 280 LYS A O 1
ATOM 2317 N N . LYS A 1 281 ? 17.113 -6.039 -18.403 1.00 98.38 281 LYS A N 1
ATOM 2318 C CA . LYS A 1 281 ? 18.547 -6.363 -18.350 1.00 98.38 281 LYS A CA 1
ATOM 2319 C C . LYS A 1 281 ? 18.881 -7.459 -19.354 1.00 98.38 281 LYS A C 1
ATOM 2321 O O . LYS A 1 281 ? 19.823 -7.283 -20.124 1.00 98.38 281 LYS A O 1
ATOM 2326 N N . GLU A 1 282 ? 18.091 -8.528 -19.380 1.00 98.31 282 GLU A N 1
ATOM 2327 C CA . GLU A 1 282 ? 18.254 -9.645 -20.311 1.00 98.31 282 GLU A CA 1
ATOM 2328 C C . GLU A 1 282 ? 18.174 -9.172 -21.763 1.00 98.31 282 GLU A C 1
ATOM 2330 O O . GLU A 1 282 ? 19.092 -9.430 -22.532 1.00 98.31 282 GLU A O 1
ATOM 2335 N N . GLU A 1 283 ? 17.162 -8.379 -22.126 1.00 98.38 283 GLU A N 1
ATOM 2336 C CA . GLU A 1 283 ? 17.017 -7.811 -23.473 1.00 98.38 283 GLU A CA 1
ATOM 2337 C C . GLU A 1 283 ? 18.232 -6.963 -23.882 1.00 98.38 283 GLU A C 1
ATOM 2339 O O . GLU A 1 283 ? 18.702 -7.034 -25.019 1.00 98.38 283 GLU A O 1
ATOM 2344 N N . ARG A 1 284 ? 18.772 -6.143 -22.969 1.00 98.31 284 ARG A N 1
ATOM 2345 C CA . ARG A 1 284 ? 19.986 -5.353 -23.243 1.00 98.31 284 ARG A CA 1
ATOM 2346 C C . ARG A 1 284 ? 21.203 -6.248 -23.432 1.00 98.31 284 ARG A C 1
ATOM 2348 O O . ARG A 1 284 ? 22.021 -5.978 -24.313 1.00 98.31 284 ARG A O 1
ATOM 2355 N N . GLN A 1 285 ? 21.325 -7.291 -22.619 1.00 98.50 285 GLN A N 1
ATOM 2356 C CA . GLN A 1 285 ? 22.431 -8.230 -22.711 1.00 98.50 285 GLN A CA 1
ATOM 2357 C C . GLN A 1 285 ? 22.354 -9.051 -24.002 1.00 98.50 285 GLN A C 1
ATOM 2359 O O . GLN A 1 285 ? 23.363 -9.145 -24.694 1.00 98.50 285 GLN A O 1
ATOM 2364 N N . GLN A 1 286 ? 21.169 -9.535 -24.383 1.00 98.44 286 GLN A N 1
ATOM 2365 C CA . GLN A 1 286 ? 20.915 -10.223 -25.653 1.00 98.44 286 GLN A CA 1
ATOM 2366 C C . GLN A 1 286 ? 21.262 -9.327 -26.850 1.00 98.44 286 GLN A C 1
ATOM 2368 O O . GLN A 1 286 ? 22.074 -9.693 -27.696 1.00 98.44 286 GLN A O 1
ATOM 2373 N N . LYS A 1 287 ? 20.787 -8.073 -26.865 1.00 98.50 287 LYS A N 1
ATOM 2374 C CA . LYS A 1 287 ? 21.168 -7.105 -27.912 1.00 98.50 287 LYS A CA 1
ATOM 2375 C C . LYS A 1 287 ? 22.682 -6.909 -27.999 1.00 98.50 287 LYS A C 1
ATOM 2377 O O . LYS A 1 287 ? 23.238 -6.776 -29.090 1.00 98.50 287 LYS A O 1
ATOM 2382 N N . ARG A 1 288 ? 23.381 -6.885 -26.860 1.00 98.38 288 ARG A N 1
ATOM 2383 C CA . ARG A 1 288 ? 24.845 -6.781 -26.829 1.00 98.38 288 ARG A CA 1
ATOM 2384 C C . ARG A 1 288 ? 25.511 -8.038 -27.388 1.00 98.38 288 ARG A C 1
ATOM 2386 O O . ARG A 1 288 ? 26.441 -7.900 -28.184 1.00 98.38 288 ARG A O 1
ATOM 2393 N N . THR A 1 289 ? 25.073 -9.233 -26.992 1.00 98.50 289 THR A N 1
ATOM 2394 C CA . THR A 1 289 ? 25.637 -10.495 -27.494 1.00 98.50 289 THR A CA 1
ATOM 2395 C C . THR A 1 289 ? 25.427 -10.634 -28.995 1.00 98.50 289 THR A C 1
ATOM 2397 O O . THR A 1 289 ? 26.376 -10.968 -29.706 1.00 98.50 289 THR A O 1
ATOM 2400 N N . ASP A 1 290 ? 24.249 -10.260 -29.488 1.00 98.44 290 ASP A N 1
ATOM 2401 C CA . ASP A 1 290 ? 23.894 -10.335 -30.904 1.00 98.44 290 ASP A CA 1
ATOM 2402 C C . ASP A 1 290 ? 24.721 -9.356 -31.736 1.00 98.44 290 ASP A C 1
ATOM 2404 O O . ASP A 1 290 ? 25.314 -9.742 -32.744 1.00 98.44 290 ASP A O 1
ATOM 2408 N N . ASN A 1 291 ? 24.881 -8.113 -31.270 1.00 98.38 291 ASN A N 1
ATOM 2409 C CA . ASN A 1 291 ? 25.736 -7.124 -31.928 1.00 98.38 291 ASN A CA 1
ATOM 2410 C C . ASN A 1 291 ? 27.211 -7.555 -31.960 1.00 98.38 291 ASN A C 1
ATOM 2412 O O . ASN A 1 291 ? 27.902 -7.364 -32.964 1.00 98.38 291 ASN A O 1
ATOM 2416 N N . ILE A 1 292 ? 27.719 -8.157 -30.880 1.00 98.00 292 ILE A N 1
ATOM 2417 C CA . ILE A 1 292 ? 29.084 -8.699 -30.844 1.00 98.00 292 ILE A CA 1
ATOM 2418 C C . ILE A 1 292 ? 29.220 -9.870 -31.825 1.00 98.00 292 ILE A C 1
ATOM 2420 O O . ILE A 1 292 ? 30.209 -9.939 -32.561 1.00 98.00 292 ILE A O 1
ATOM 2424 N N . ALA A 1 293 ? 28.242 -10.776 -31.868 1.00 98.25 293 ALA A N 1
ATOM 2425 C CA . ALA A 1 293 ? 28.228 -11.902 -32.794 1.00 98.25 293 ALA A CA 1
ATOM 2426 C C . ALA A 1 293 ? 28.163 -11.431 -34.255 1.00 98.25 293 ALA A C 1
ATOM 2428 O O . ALA A 1 293 ? 28.931 -11.920 -35.086 1.00 98.25 293 ALA A O 1
ATOM 2429 N N . ALA A 1 294 ? 27.325 -10.437 -34.558 1.00 98.12 294 ALA A N 1
ATOM 2430 C CA . ALA A 1 294 ? 27.227 -9.812 -35.872 1.00 98.12 294 ALA A CA 1
ATOM 2431 C C . ALA A 1 294 ? 28.567 -9.195 -36.299 1.00 98.12 294 ALA A C 1
ATOM 2433 O O . ALA A 1 294 ? 29.078 -9.541 -37.363 1.00 98.12 294 ALA A O 1
ATOM 2434 N N . ARG A 1 295 ? 29.217 -8.403 -35.430 1.00 97.75 295 ARG A N 1
ATOM 2435 C CA . ARG A 1 295 ? 30.557 -7.838 -35.695 1.00 97.75 295 ARG A CA 1
ATOM 2436 C C . ARG A 1 295 ? 31.612 -8.921 -35.929 1.00 97.75 295 ARG A C 1
ATOM 2438 O O . ARG A 1 295 ? 32.456 -8.781 -36.813 1.00 97.75 295 ARG A O 1
ATOM 2445 N N . LYS A 1 296 ? 31.591 -10.017 -35.159 1.00 97.75 296 LYS A N 1
ATOM 2446 C CA . LYS A 1 296 ? 32.503 -11.159 -35.366 1.00 97.75 296 LYS A CA 1
ATOM 2447 C C . LYS A 1 296 ? 32.265 -11.822 -36.728 1.00 97.75 296 LYS A C 1
ATOM 2449 O O . LYS A 1 296 ? 33.231 -12.096 -37.440 1.00 97.75 296 LYS A O 1
ATOM 2454 N N . LYS A 1 297 ? 31.002 -12.055 -37.106 1.00 97.44 297 LYS A 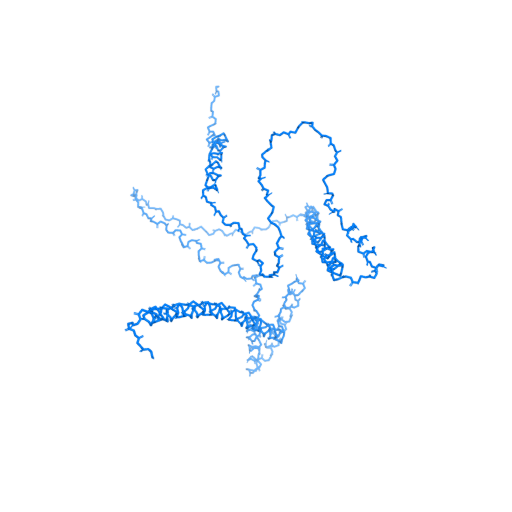N 1
ATOM 2455 C CA . LYS A 1 297 ? 30.624 -12.619 -38.414 1.00 97.44 297 LYS A CA 1
ATOM 2456 C C . LYS A 1 297 ? 31.040 -11.693 -39.558 1.00 97.44 297 LYS A C 1
ATOM 2458 O O . LYS A 1 297 ? 31.626 -12.162 -40.527 1.00 97.44 297 LYS A O 1
ATOM 2463 N N . GLU A 1 298 ? 30.809 -10.392 -39.430 1.00 97.19 298 GLU A N 1
ATOM 2464 C CA . GLU A 1 298 ? 31.188 -9.394 -40.431 1.00 97.19 298 GLU A CA 1
ATOM 2465 C C . GLU A 1 298 ? 32.708 -9.322 -40.625 1.00 97.19 298 GLU A C 1
ATOM 2467 O O . GLU A 1 298 ? 33.182 -9.374 -41.757 1.00 97.19 298 GLU A O 1
ATOM 2472 N N . LYS A 1 299 ? 33.497 -9.318 -39.541 1.00 97.12 299 LYS A N 1
ATOM 2473 C CA . LYS A 1 299 ? 34.967 -9.392 -39.627 1.00 97.12 299 LYS A CA 1
ATOM 2474 C C . LYS A 1 299 ? 35.437 -10.635 -40.389 1.00 97.12 299 LYS A C 1
ATOM 2476 O O . LYS A 1 299 ? 36.312 -10.521 -41.247 1.00 97.12 299 LYS A O 1
ATOM 2481 N N . LYS A 1 300 ? 34.845 -11.806 -40.113 1.00 95.81 300 LYS A N 1
ATOM 2482 C CA . LYS A 1 300 ? 35.142 -13.051 -40.847 1.00 95.81 300 LYS A CA 1
ATOM 2483 C C . LYS A 1 300 ? 34.775 -12.925 -42.330 1.00 95.81 300 LYS A C 1
ATOM 2485 O O . LYS A 1 300 ? 35.621 -13.196 -43.177 1.00 95.81 300 LYS A O 1
ATOM 2490 N N . LYS A 1 301 ? 33.571 -12.432 -42.648 1.00 95.00 301 LYS A N 1
ATOM 2491 C CA . LYS A 1 301 ? 33.123 -12.188 -44.032 1.00 95.00 301 LYS A CA 1
ATOM 2492 C C . LYS A 1 301 ? 34.055 -11.224 -44.771 1.00 95.00 301 LYS A C 1
ATOM 2494 O O . LYS A 1 301 ? 34.459 -11.512 -45.891 1.00 95.00 301 LYS A O 1
ATOM 2499 N N . ASN A 1 302 ? 34.457 -10.121 -44.142 1.00 95.00 302 ASN A N 1
ATOM 2500 C CA . ASN A 1 302 ? 35.372 -9.144 -44.735 1.00 95.00 302 ASN A CA 1
ATOM 2501 C C . ASN A 1 302 ? 36.772 -9.728 -44.966 1.00 95.00 302 ASN A C 1
ATOM 2503 O O . ASN A 1 302 ? 37.398 -9.409 -45.975 1.00 95.00 302 ASN A O 1
ATOM 2507 N N . LYS A 1 303 ? 37.259 -10.610 -44.080 1.00 94.12 303 LYS A N 1
ATOM 2508 C CA . LYS A 1 303 ? 38.516 -11.344 -44.295 1.00 94.12 303 LYS A CA 1
ATOM 2509 C C . LYS A 1 303 ? 38.419 -12.264 -45.517 1.00 94.12 303 LYS A C 1
ATOM 2511 O O . LYS A 1 303 ? 39.300 -12.200 -46.366 1.00 94.12 303 LYS A O 1
ATOM 2516 N N . ILE A 1 304 ? 37.336 -13.036 -45.640 1.00 92.44 304 ILE A N 1
ATOM 2517 C CA . ILE A 1 304 ? 37.092 -13.913 -46.800 1.00 92.44 304 ILE A CA 1
ATOM 2518 C C . ILE A 1 304 ? 37.019 -13.084 -48.090 1.00 92.44 304 ILE A C 1
ATOM 2520 O O . ILE A 1 304 ? 37.785 -13.338 -49.013 1.00 92.44 304 ILE A O 1
ATOM 2524 N N . LYS A 1 305 ? 36.204 -12.019 -48.124 1.00 92.56 305 LYS A N 1
ATOM 2525 C CA . LYS A 1 305 ? 36.086 -11.114 -49.285 1.00 92.56 305 LYS A CA 1
ATOM 2526 C C . LYS A 1 305 ? 37.436 -10.534 -49.727 1.00 92.56 305 LYS A C 1
ATOM 2528 O O . LYS A 1 305 ? 37.723 -10.477 -50.919 1.00 92.56 305 LYS A O 1
ATOM 2533 N N . LYS A 1 306 ? 38.283 -10.114 -48.777 1.00 93.44 306 LYS A N 1
ATOM 2534 C CA . LYS A 1 306 ? 39.632 -9.601 -49.077 1.00 93.44 306 LYS A CA 1
ATOM 2535 C C . LYS A 1 306 ? 40.551 -10.676 -49.663 1.00 93.44 306 LYS A C 1
ATOM 2537 O O . LYS A 1 306 ? 41.336 -10.355 -50.547 1.00 93.44 306 LYS A O 1
ATOM 2542 N N . SER A 1 307 ? 40.479 -11.914 -49.176 1.00 92.12 307 SER A N 1
ATOM 2543 C CA . SER A 1 307 ? 41.274 -13.026 -49.712 1.00 92.12 307 SER A CA 1
ATOM 2544 C C . SER A 1 307 ? 40.838 -13.429 -51.122 1.00 92.12 307 SER A C 1
ATOM 2546 O O . SER A 1 307 ? 41.705 -13.645 -51.964 1.00 92.12 307 SER A O 1
ATOM 2548 N N . VAL A 1 308 ? 39.528 -13.443 -51.391 1.00 92.12 308 VAL A N 1
ATOM 2549 C CA . VAL A 1 308 ? 38.958 -13.702 -52.727 1.00 92.12 308 VAL A CA 1
ATOM 2550 C C . VAL A 1 308 ? 39.401 -12.631 -53.722 1.00 92.12 308 VAL A C 1
ATOM 2552 O O . VAL A 1 308 ? 39.936 -12.956 -54.773 1.00 92.12 308 VAL A O 1
ATOM 2555 N N . LYS A 1 309 ? 39.312 -11.341 -53.354 1.00 91.50 309 LYS A N 1
ATOM 2556 C CA . LYS A 1 309 ? 39.790 -10.233 -54.208 1.00 91.50 309 LYS A CA 1
ATOM 2557 C C . LYS A 1 309 ? 41.289 -10.325 -54.538 1.00 91.50 309 LYS A C 1
ATOM 2559 O O . LYS A 1 309 ? 41.721 -9.798 -55.553 1.00 91.50 309 LYS A O 1
ATOM 2564 N N . LYS A 1 310 ? 42.087 -10.959 -53.674 1.00 92.19 310 LYS A N 1
ATOM 2565 C CA . LYS A 1 310 ? 43.529 -11.178 -53.879 1.00 92.19 310 LYS A CA 1
ATOM 2566 C C . LYS A 1 310 ? 43.849 -12.502 -54.589 1.00 92.19 310 LYS A C 1
ATOM 2568 O O . LYS A 1 310 ? 45.022 -12.849 -54.656 1.00 92.19 310 LYS A O 1
ATOM 2573 N N . GLY A 1 311 ? 42.845 -13.268 -55.022 1.00 88.38 311 GLY A N 1
ATOM 2574 C CA . GLY A 1 311 ? 43.028 -14.575 -55.661 1.00 88.38 311 GLY A CA 1
ATOM 2575 C C . GLY A 1 311 ? 43.571 -15.675 -54.739 1.00 88.38 311 GLY A C 1
ATOM 2576 O O . GLY A 1 311 ? 43.939 -16.739 -55.214 1.00 88.38 311 GLY A O 1
ATOM 2577 N N . ARG A 1 312 ? 43.639 -15.449 -53.417 1.00 87.19 312 ARG A N 1
ATOM 2578 C CA . ARG A 1 312 ? 44.180 -16.429 -52.447 1.00 87.19 312 ARG A CA 1
ATOM 2579 C C . ARG A 1 312 ? 43.174 -17.502 -52.041 1.00 87.19 312 ARG A C 1
ATOM 2581 O O . ARG A 1 312 ? 43.550 -18.483 -51.415 1.00 87.19 312 ARG A O 1
ATOM 2588 N N . ILE A 1 313 ? 41.895 -17.253 -52.294 1.00 77.94 313 ILE A N 1
ATOM 2589 C CA . ILE A 1 313 ? 40.794 -18.179 -52.041 1.00 77.94 313 ILE A CA 1
ATOM 2590 C C . ILE A 1 313 ? 39.912 -18.108 -53.280 1.00 77.94 313 ILE A C 1
ATOM 2592 O O . ILE A 1 313 ? 39.395 -17.033 -53.588 1.00 77.94 313 ILE A O 1
ATOM 2596 N N . VAL A 1 314 ? 39.763 -19.232 -53.971 1.00 67.62 314 VAL A N 1
ATOM 2597 C CA . VAL A 1 314 ? 38.709 -19.428 -54.966 1.00 67.62 314 VAL A CA 1
ATOM 2598 C C . VAL A 1 314 ? 37.512 -19.943 -54.178 1.00 67.62 314 VAL A C 1
ATOM 2600 O O . VAL A 1 314 ? 37.641 -20.928 -53.451 1.00 67.62 314 VAL A O 1
ATOM 2603 N N . LEU A 1 315 ? 36.425 -19.173 -54.185 1.00 60.41 315 LEU A N 1
ATOM 2604 C CA . LEU A 1 315 ? 35.179 -19.547 -53.515 1.00 60.41 315 LEU A CA 1
ATOM 2605 C C . LEU A 1 315 ? 34.364 -20.483 -54.395 1.00 60.41 315 LEU A C 1
ATOM 2607 O O . LEU A 1 315 ? 34.341 -20.220 -55.618 1.00 60.41 315 LEU A O 1
#

Sequence (315 aa):
MTLSANNNGITFNKKKLRKILTESYRFVSNLEKYCNFPDQVQTEVSDDEREERKVHKEETLHDKQNKPIVDVKKRLRGLEEIEMKLKEIKGKKLKDIKDIRYKKNLKTRLNKQKKVAAFKQDKETKKQKKMLEKQKRKEALENKEGGERTEETSNNEQKDKIIFNKDSKMVFNKIDFTGLGKEKKNSKGKKGKIEKDPKQLLENVKKSNSEIKSLEESGEVAKAKKIKEKHMWMSALKRAEGVKVKDDVDLLKKTVRKQTQLKNQRKKKWEARVHAVEKKKEERQQKRTDNIAARKKEKKKNKIKKSVKKGRIVL

Foldseek 3Di:
DDDDDDDPDPDDPPVVVVVVVVVVVVVVVVVCVVDPPPDPPPDDDDDDDDDDDDDDDDDDPDDPDDDDDDDDDPPDDDLVSLVVVLVVLVPDDDPDPVSVVVNVVSVVVSVVVVVVVVVVVVVVVVVVVVVVVVVVVVVVVVVPPPDDDDDDDDDDDDDDDDDDDPPPDPDPDPPPPVPVPPPPPVPPVPPPDDDPQLVVLLVVLVVLVVVLVVCVVVVVPVVSVVSVVVVVVVQVVCVVVVHDDDNDNVVSVVVVVVVVVVVVVVVVVVVVVVVVVVVVVVVVVVVVVVVVVVVVVVVVVVVVVVCVVVVNDDD

InterPro domains:
  IPR007019 Surfeit locus 6 [PTHR14369] (45-314)
  IPR029190 Ribosomal RNA-processing protein 14/surfeit locus protein 6, C-terminal domain [PF04935] (117-304)

Radius of gyration: 39.12 Å; chains: 1; bounding box: 71×79×110 Å

Secondary structu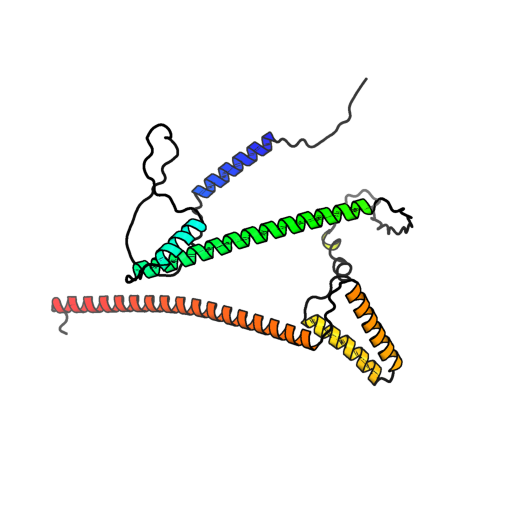re (DSSP, 8-state):
-------------HHHHHHHHHHHHHHHHHHHHHS-------------------------S---S-------------HHHHHHHHHHHHSS---SHHHHHHHHHHHHHHHHHHHHHHHHHHHHHHHHHHHHHHHHHHHHHHTTTTS------------------SS---------TTSTTTSSTTTSSSTT-----HHHHHHHHHHHHHHHHHHHHTT-HHHHHHHHHHHHHHHHHHHHTT------HHHHHHHHHHHHHHHHHHHHHHHHHHHHHHHHHHHHHHHHHHHHHHHHHHHHHHHHHHHHHTTS---

pLDDT: mean 75.82, std 22.41, range [28.98, 98.56]